Protein AF-A0A7C7K1P7-F1 (afdb_monomer_lite)

Foldseek 3Di:
DKDWDWDDPDQFKIKIKIKDWFQKDKAFDDDDDDDDFDPCLQVVLVVVVVVLVVLVVVCVVPNDPVSVLVSCLAPNLPHVNDPVCSNQGDCQARFDFDCQADQAANDRPDGDHPVNLCCLQPPRMAMDTGIAFMKIKMKGWDDFHDPPPPDTFKTKIKMKMKGALPWAAQDFDDDDRGDDSPDSNRRDDTRGHRWMKIKIKMKMKGWDQDPLKIKMKIKMKMKIFTDKDKDADRFHCPPHPGSHRNVSCVQFPRIKIKGWFIKIKIKMKIKIAPDRQFKIKMKIKMKIWGDFMAIGGSHVVVRDVVADDPPPAHSTWIWMKIKMKMKTWQAPPVPHDDDWTKMKMWMWMFTPDIDRDDRDTDIDIDIGTDDDDD

Secondary structure (DSSP, 8-state):
-EEEEEEEEETTEEEEEEEEEEEEEEEE------PPP-TTHHHHHHHHHHHHHHHHHHHHHS--HHHHHHHHHHHSTT-TT--HHHHTS-HHHH-B-STTT-SS-S-TT--B-HHHHHHHHS-SEEEEEEE---EEEEEEEEEE--TTSSS-SEEEEEEEEEE---S--PPPP---SS--TT-HHHH---S--S--EEEEEEEEEEEEEETTEEEEEEEEEEEEEE--EEEEPPP-STTSS---HHHHHHHH-SEEEEEPPPEEEEEEEEEEEEETTTEEEEEEEEEEEEPPPEEESS-HHHHHHHHEETTTEES-EEEEEEEEEEEEEE--TTT-SSSS-EEEEEEEEEEEEEESS----EEEEEEEE-----

Sequence (374 aa):
MDFKIEYGLSNRLTFEMNIPYFSYVSQNRVSTWTSIEIEGLDAFGEYHQGVMAAMDSALANNYDINLQLIRNRFYDWGGSNSLRWAMGGDPFVNGIYGTEFNPFTNNDTSAVTMNDLLNYYYPSNLQTSGLGDVELGLKFLLLGNPAWSESGNYSLYTGLSVLLGSADRLHTYSYSNGIPVAQSHFTTLPLGNGVSRYNISLFGELYKTILHRYVNINWLIRSGFYNQTRVNSPISFVNFNTFNPDSIAASIGLKHTIKKGNELFAMAKGKLELIPDWVSVSGGASIYLKGRDTFYSNDPIWDKWMSYRKDNYDTRIRSIKQFAEITFHNVNPLKRIGPIPFEIRGGYSVPLLSRNTFSEFSAWFQLVVYAQEW

Radius of gyration: 30.67 Å; chains: 1; bounding box: 70×38×100 Å

pLDDT: mean 89.87, std 9.23, range [42.19, 98.56]

Structure (mmCIF, N/CA/C/O backbone):
data_AF-A0A7C7K1P7-F1
#
_entry.id   AF-A0A7C7K1P7-F1
#
loop_
_atom_site.group_PDB
_atom_site.id
_atom_site.type_symbol
_atom_site.label_atom_id
_atom_site.label_alt_id
_atom_site.label_comp_id
_atom_site.label_asym_id
_atom_site.label_entity_id
_atom_site.label_seq_id
_atom_site.pdbx_PDB_ins_code
_atom_site.Cartn_x
_atom_site.Cartn_y
_atom_site.Cartn_z
_atom_site.occupancy
_atom_site.B_iso_or_equiv
_atom_site.auth_seq_id
_atom_site.auth_comp_id
_atom_site.auth_asym_id
_atom_site.auth_atom_id
_atom_site.pdbx_PDB_model_num
ATOM 1 N N . MET A 1 1 ? -7.353 12.215 7.432 1.00 74.06 1 MET A N 1
ATOM 2 C CA . MET A 1 1 ? -8.504 12.335 8.349 1.00 74.06 1 MET A CA 1
ATOM 3 C C . MET A 1 1 ? -9.329 11.088 8.142 1.00 74.06 1 MET A C 1
ATOM 5 O O . MET A 1 1 ? -9.665 10.812 7.005 1.00 74.06 1 MET A O 1
ATOM 9 N N . ASP A 1 2 ? -9.618 10.333 9.194 1.00 78.25 2 ASP A N 1
ATOM 10 C CA . ASP A 1 2 ? -10.399 9.100 9.067 1.00 78.25 2 ASP A CA 1
ATOM 11 C C . ASP A 1 2 ? -11.761 9.317 9.715 1.00 78.25 2 ASP A C 1
ATOM 13 O O . ASP A 1 2 ? -11.834 9.630 10.905 1.00 78.25 2 ASP A O 1
ATOM 17 N N . PHE A 1 3 ? -12.831 9.163 8.939 1.00 85.50 3 PHE A N 1
ATOM 18 C CA . PHE A 1 3 ? -14.189 9.200 9.465 1.00 85.50 3 PHE A CA 1
ATOM 19 C C . PHE A 1 3 ? -14.582 7.792 9.896 1.00 85.50 3 PHE A C 1
ATOM 21 O O . PHE A 1 3 ? -14.617 6.873 9.079 1.00 85.50 3 PHE A O 1
ATOM 28 N N . LYS A 1 4 ? -14.879 7.622 11.184 1.00 88.69 4 LYS A N 1
ATOM 29 C CA . LYS A 1 4 ? -15.343 6.354 11.750 1.00 88.69 4 LYS A CA 1
ATOM 30 C C . LYS A 1 4 ? -16.731 6.546 12.327 1.00 88.69 4 LYS A C 1
ATOM 32 O O . LYS A 1 4 ? -16.927 7.408 13.177 1.00 88.69 4 LYS A O 1
ATOM 37 N N . ILE A 1 5 ? -17.667 5.738 11.853 1.00 87.25 5 ILE A N 1
ATOM 38 C CA . ILE A 1 5 ? -19.043 5.697 12.330 1.00 87.25 5 ILE A CA 1
ATOM 39 C C . ILE A 1 5 ? -19.240 4.335 12.980 1.00 87.25 5 ILE A C 1
ATOM 41 O O . ILE A 1 5 ? -19.031 3.307 12.340 1.00 87.25 5 ILE A O 1
ATOM 45 N N . GLU A 1 6 ? -19.651 4.330 14.241 1.00 88.62 6 GLU A N 1
ATOM 46 C CA . GLU A 1 6 ? -20.116 3.132 14.932 1.00 88.62 6 GLU A CA 1
ATOM 47 C C . GLU A 1 6 ? -21.559 3.372 15.376 1.00 88.62 6 GLU A C 1
ATOM 49 O O . GLU A 1 6 ? -21.870 4.410 15.958 1.00 88.62 6 GLU A O 1
ATOM 54 N N . TYR A 1 7 ? -22.451 2.429 15.078 1.00 86.50 7 TYR A N 1
ATOM 55 C CA . TYR A 1 7 ? -23.867 2.531 15.421 1.00 86.50 7 TYR A CA 1
ATOM 56 C C . TYR A 1 7 ? -24.360 1.230 16.050 1.00 86.50 7 TYR A C 1
ATOM 58 O O . TYR A 1 7 ? -24.302 0.162 15.435 1.00 86.50 7 TYR A O 1
ATOM 66 N N . GLY A 1 8 ? -24.838 1.310 17.291 1.00 88.06 8 GLY A N 1
ATOM 67 C CA . GLY A 1 8 ? -25.426 0.175 17.996 1.00 88.06 8 GLY A CA 1
ATOM 68 C C . GLY A 1 8 ? -26.804 -0.158 17.428 1.00 88.06 8 GLY A C 1
ATOM 69 O O . GLY A 1 8 ? -27.767 0.551 17.693 1.00 88.06 8 GLY A O 1
ATOM 70 N N . LEU A 1 9 ? -26.908 -1.253 16.676 1.00 88.31 9 LEU A N 1
ATOM 71 C CA . LEU A 1 9 ? -28.185 -1.772 16.170 1.00 88.31 9 LEU A CA 1
ATOM 72 C C . LEU A 1 9 ? -28.970 -2.508 17.269 1.00 88.31 9 LEU A C 1
ATOM 74 O O . LEU A 1 9 ? -30.194 -2.585 17.227 1.00 88.31 9 LEU A O 1
ATOM 78 N N . SER A 1 10 ? -28.264 -3.081 18.246 1.00 86.69 10 SER A N 1
ATOM 79 C CA . SER A 1 10 ? -28.827 -3.639 19.480 1.00 86.69 10 SER A CA 1
ATOM 80 C C . SER A 1 10 ? -27.750 -3.706 20.565 1.00 86.69 10 SER A C 1
ATOM 82 O O . SER A 1 10 ? -26.573 -3.478 20.291 1.00 86.69 10 SER A O 1
ATOM 84 N N . ASN A 1 11 ? -28.112 -4.158 21.768 1.00 81.94 11 ASN A N 1
ATOM 85 C CA . ASN A 1 11 ? -27.155 -4.409 22.857 1.00 81.94 11 ASN A CA 1
ATOM 86 C C . ASN A 1 11 ? -26.052 -5.429 22.507 1.00 81.94 11 ASN A C 1
ATOM 88 O O . ASN A 1 11 ? -25.090 -5.571 23.257 1.00 81.94 11 ASN A O 1
ATOM 92 N N . ARG A 1 12 ? -26.202 -6.182 21.408 1.00 89.00 12 ARG A N 1
ATOM 93 C CA . ARG A 1 12 ? -25.249 -7.214 20.975 1.00 89.00 12 ARG A CA 1
ATOM 94 C C . ARG A 1 12 ? -24.711 -7.017 19.566 1.00 89.00 12 ARG A C 1
ATOM 96 O O . ARG A 1 12 ? -23.889 -7.822 19.143 1.00 89.00 12 ARG A O 1
ATOM 103 N N . LEU A 1 13 ? -25.179 -6.012 18.832 1.00 92.44 13 LEU A N 1
ATOM 104 C CA . LEU A 1 13 ? -24.829 -5.819 17.430 1.00 92.44 13 LEU A CA 1
ATOM 105 C C . LEU A 1 13 ? -24.477 -4.362 17.175 1.00 92.44 13 LEU A C 1
ATOM 107 O O . LEU A 1 13 ? -25.314 -3.484 17.372 1.00 92.44 13 LEU A O 1
ATOM 111 N N . THR A 1 14 ? -23.276 -4.141 16.659 1.00 93.31 14 THR A N 1
ATOM 112 C CA . THR A 1 14 ? -22.784 -2.820 16.272 1.00 93.31 14 THR A CA 1
ATOM 113 C C . THR A 1 14 ? -22.406 -2.838 14.802 1.00 93.31 14 THR A C 1
ATOM 115 O O . THR A 1 14 ? -21.656 -3.706 14.359 1.00 93.31 14 THR A O 1
ATOM 118 N N . PHE A 1 15 ? -22.921 -1.874 14.052 1.00 95.38 15 PHE A N 1
ATOM 119 C CA . PHE A 1 15 ? -22.452 -1.555 12.714 1.00 95.38 15 PHE A CA 1
ATOM 120 C C . PHE A 1 15 ? -21.231 -0.641 12.793 1.00 95.38 15 PHE A C 1
ATOM 122 O O . PHE A 1 15 ? -21.206 0.278 13.610 1.00 95.38 15 PHE A O 1
ATOM 129 N N . GLU A 1 16 ? -20.239 -0.876 11.938 1.00 94.69 16 GLU A N 1
ATOM 130 C CA . GLU A 1 16 ? -19.076 -0.006 11.780 1.00 94.69 16 GLU A CA 1
ATOM 131 C C . GLU A 1 16 ? -18.868 0.387 10.315 1.00 94.69 16 GLU A C 1
ATOM 133 O O . GLU A 1 16 ? -19.013 -0.425 9.400 1.00 94.69 16 GLU A O 1
ATOM 138 N N . MET A 1 17 ? -18.494 1.643 10.096 1.00 95.69 17 MET A N 1
ATOM 139 C CA . MET A 1 17 ? -18.067 2.166 8.805 1.00 95.69 17 MET A CA 1
ATOM 140 C C . MET A 1 17 ? -16.814 3.013 9.003 1.00 95.69 17 MET A C 1
ATOM 142 O O . MET A 1 17 ? -16.778 3.891 9.865 1.00 95.69 17 MET A O 1
ATOM 146 N N . ASN A 1 18 ? -15.790 2.762 8.193 1.00 95.50 18 ASN A N 1
ATOM 147 C CA . ASN A 1 18 ? -14.553 3.533 8.182 1.00 95.50 18 ASN A CA 1
ATOM 148 C C . ASN A 1 18 ? -14.314 4.098 6.780 1.00 95.50 18 ASN A C 1
ATOM 150 O O . ASN A 1 18 ? -14.227 3.344 5.811 1.00 95.50 18 ASN A O 1
ATOM 154 N N . ILE A 1 19 ? -14.198 5.420 6.688 1.00 94.69 19 ILE A N 1
ATOM 155 C CA . ILE A 1 19 ? -13.958 6.162 5.452 1.00 94.69 19 ILE A CA 1
ATOM 156 C C . ILE A 1 19 ? -12.662 6.961 5.631 1.00 94.69 19 ILE A C 1
ATOM 158 O O . ILE A 1 19 ? -12.675 8.042 6.232 1.00 94.69 19 ILE A O 1
ATOM 162 N N . PRO A 1 20 ? -11.529 6.451 5.124 1.00 94.19 20 PRO A N 1
ATOM 163 C CA . PRO A 1 20 ? -10.291 7.212 5.103 1.00 94.19 20 PRO A CA 1
ATOM 164 C C . PRO A 1 20 ? -10.415 8.378 4.119 1.00 94.19 20 PRO A C 1
ATOM 166 O O . PRO A 1 20 ? -10.859 8.199 2.986 1.00 94.19 20 PRO A O 1
ATOM 169 N N . TYR A 1 21 ? -9.991 9.569 4.527 1.00 94.00 21 TYR A N 1
ATOM 170 C CA . TYR A 1 21 ? -9.868 10.735 3.658 1.00 94.00 21 TYR A CA 1
ATOM 171 C C . TYR A 1 21 ? -8.449 11.293 3.725 1.00 94.00 21 TYR A C 1
ATOM 173 O O . TYR A 1 21 ? -7.974 11.778 4.762 1.00 94.00 21 TYR A O 1
ATOM 181 N N . PHE A 1 22 ? -7.769 11.254 2.588 1.00 93.19 22 PHE A N 1
ATOM 182 C CA . PHE A 1 22 ? -6.442 11.811 2.427 1.00 93.19 22 PHE A CA 1
ATOM 183 C C . PHE A 1 22 ? -6.567 13.229 1.879 1.00 93.19 22 PHE A C 1
ATOM 185 O O . PHE A 1 22 ? -6.846 13.429 0.699 1.00 93.19 22 PHE A O 1
ATOM 192 N N . SER A 1 23 ? -6.345 14.226 2.737 1.00 92.88 23 SER A N 1
ATOM 193 C CA . SER A 1 23 ? -6.322 15.632 2.314 1.00 92.88 23 SER A CA 1
ATOM 194 C C . SER A 1 23 ? -5.169 15.921 1.354 1.00 92.88 23 SER A C 1
ATOM 196 O O . SER A 1 23 ? -5.283 16.803 0.511 1.00 92.88 23 SER A O 1
ATOM 198 N N . TYR A 1 24 ? -4.065 15.185 1.500 1.00 93.00 24 TYR A N 1
ATOM 199 C CA . TYR A 1 24 ? -2.884 15.278 0.656 1.00 93.00 24 TYR A CA 1
ATOM 200 C C . TYR A 1 24 ? -2.020 14.023 0.823 1.00 93.00 24 TYR A C 1
ATOM 202 O O . TYR A 1 24 ? -1.735 13.611 1.950 1.00 93.00 24 TYR A O 1
ATOM 210 N N . VAL A 1 25 ? -1.586 13.437 -0.290 1.00 93.69 25 VAL A N 1
ATOM 211 C CA . VAL A 1 25 ? -0.558 12.392 -0.348 1.00 93.69 25 VAL A CA 1
ATOM 212 C C . VAL A 1 25 ? 0.454 12.805 -1.401 1.00 93.69 25 VAL A C 1
ATOM 214 O O . VAL A 1 25 ? 0.061 13.172 -2.506 1.00 93.69 25 VAL A O 1
ATOM 217 N N . SER A 1 26 ? 1.746 12.709 -1.086 1.00 94.69 26 SER A N 1
ATOM 218 C CA . SER A 1 26 ? 2.805 12.895 -2.073 1.00 94.69 26 SER A CA 1
ATOM 219 C C . SER A 1 26 ? 3.824 11.772 -2.037 1.00 94.69 26 SER A C 1
ATOM 221 O O . SER A 1 26 ? 4.183 11.267 -0.973 1.00 94.69 26 SER A O 1
ATOM 223 N N . GLN A 1 27 ? 4.327 11.416 -3.211 1.00 93.00 27 GLN A N 1
ATOM 224 C CA . GLN A 1 27 ? 5.432 10.489 -3.377 1.00 93.00 27 GLN A CA 1
ATOM 225 C C . GLN A 1 27 ? 6.587 11.225 -4.045 1.00 93.00 27 GLN A C 1
ATOM 227 O O . GLN A 1 27 ? 6.455 11.672 -5.179 1.00 93.00 27 GLN A O 1
ATOM 232 N N . ASN A 1 28 ? 7.724 11.282 -3.349 1.00 92.94 28 ASN A N 1
ATOM 233 C CA . ASN A 1 28 ? 8.992 11.694 -3.936 1.00 92.94 28 ASN A CA 1
ATOM 234 C C . ASN A 1 28 ? 9.814 10.445 -4.252 1.00 92.94 28 ASN A C 1
ATOM 236 O O . ASN A 1 28 ? 10.087 9.636 -3.361 1.00 92.94 28 ASN A O 1
ATOM 240 N N . ARG A 1 29 ? 10.190 10.273 -5.517 1.00 89.56 29 ARG A N 1
ATOM 241 C CA . ARG A 1 29 ? 10.964 9.133 -6.005 1.00 89.56 29 ARG A CA 1
ATOM 242 C C . ARG A 1 29 ? 12.318 9.602 -6.511 1.00 89.56 29 ARG A C 1
ATOM 244 O O . ARG A 1 29 ? 12.402 10.524 -7.316 1.00 89.56 29 ARG A O 1
ATOM 251 N N . VAL A 1 30 ? 13.360 8.914 -6.061 1.00 88.75 30 VAL A N 1
ATOM 252 C CA . VAL A 1 30 ? 14.705 9.012 -6.627 1.00 88.75 30 VAL A CA 1
ATOM 253 C C . VAL A 1 30 ? 14.988 7.688 -7.316 1.00 88.75 30 VAL A C 1
ATOM 255 O O . VAL A 1 30 ? 14.963 6.639 -6.673 1.00 88.75 30 VAL A O 1
ATOM 258 N N . SER A 1 31 ? 15.208 7.747 -8.624 1.00 87.69 31 SER A N 1
ATOM 259 C CA . SER A 1 31 ? 15.547 6.588 -9.443 1.00 87.69 31 SER A CA 1
ATOM 260 C C . SER A 1 31 ? 17.015 6.690 -9.833 1.00 87.69 31 SER A C 1
ATOM 262 O O . SER A 1 31 ? 17.454 7.732 -10.313 1.00 87.69 31 SER A O 1
ATOM 264 N N . THR A 1 32 ? 17.769 5.618 -9.626 1.00 87.19 32 THR A N 1
ATOM 265 C CA . THR A 1 32 ? 19.159 5.500 -10.072 1.00 87.19 32 THR A CA 1
ATOM 266 C C . THR A 1 32 ? 19.295 4.281 -10.967 1.00 87.19 32 THR A C 1
ATOM 268 O O . THR A 1 32 ? 18.508 3.335 -10.879 1.00 87.19 32 THR A O 1
ATOM 271 N N . TRP A 1 33 ? 20.289 4.309 -11.845 1.00 86.38 33 TRP A N 1
ATOM 272 C CA . TRP A 1 33 ? 20.615 3.197 -12.721 1.00 86.38 33 TRP A CA 1
ATOM 273 C C . TRP A 1 33 ? 22.129 3.034 -12.795 1.00 86.38 33 TRP A C 1
ATOM 275 O O . TRP A 1 33 ? 22.885 3.969 -12.534 1.00 86.38 33 TRP A O 1
ATOM 285 N N . THR A 1 34 ? 22.552 1.822 -13.125 1.00 83.00 34 THR A N 1
ATOM 286 C CA . THR A 1 34 ? 23.950 1.458 -13.345 1.00 83.00 34 THR A CA 1
ATOM 287 C C . THR A 1 34 ? 24.007 0.565 -14.574 1.00 83.00 34 THR A C 1
ATOM 289 O O . THR A 1 34 ? 23.209 -0.372 -14.664 1.00 83.00 34 THR A O 1
ATOM 292 N N . SER A 1 35 ? 24.931 0.824 -15.493 1.00 79.19 35 SER A N 1
ATOM 293 C CA . SER A 1 35 ? 25.296 -0.116 -16.553 1.00 79.19 35 SER A CA 1
ATOM 294 C C . SER A 1 35 ? 26.586 -0.848 -16.183 1.00 79.19 35 SER A C 1
ATOM 296 O O . SER A 1 35 ? 27.364 -0.398 -15.341 1.00 79.19 35 SER A O 1
ATOM 298 N N . ILE A 1 36 ? 26.775 -2.018 -16.788 1.00 76.31 36 ILE A N 1
ATOM 299 C CA . ILE A 1 36 ? 28.085 -2.661 -16.875 1.00 76.31 36 ILE A CA 1
ATOM 300 C C . ILE A 1 36 ? 28.594 -2.326 -18.271 1.00 76.31 36 ILE A C 1
ATOM 302 O O . ILE A 1 36 ? 27.846 -2.499 -19.236 1.00 76.31 36 ILE A O 1
ATOM 306 N N . GLU A 1 37 ? 29.828 -1.837 -18.369 1.00 74.06 37 GLU A N 1
ATOM 307 C CA . GLU A 1 37 ? 30.458 -1.564 -19.660 1.00 74.06 37 GLU A CA 1
ATOM 308 C C . GLU A 1 37 ? 30.417 -2.808 -20.554 1.00 74.06 37 GLU A C 1
ATOM 310 O O . GLU A 1 37 ? 30.630 -3.939 -20.106 1.00 74.06 37 GLU A O 1
ATOM 315 N N . ILE A 1 38 ? 30.137 -2.592 -21.837 1.00 81.75 38 ILE A N 1
ATOM 316 C CA . ILE A 1 38 ? 30.221 -3.652 -22.834 1.00 81.75 38 ILE A CA 1
ATOM 317 C C . ILE A 1 38 ? 31.701 -3.817 -23.177 1.00 81.75 38 ILE A C 1
ATOM 319 O O . ILE A 1 38 ? 32.302 -2.948 -23.809 1.00 81.75 38 ILE A O 1
ATOM 323 N N . GLU A 1 39 ? 32.289 -4.932 -22.747 1.00 86.06 39 GLU A N 1
ATOM 324 C CA . GLU A 1 39 ? 33.704 -5.227 -22.976 1.00 86.06 39 GLU A CA 1
ATOM 325 C C . GLU A 1 39 ? 34.063 -5.103 -24.468 1.00 86.06 39 GLU A C 1
ATOM 327 O O . GLU A 1 39 ? 33.443 -5.726 -25.332 1.00 86.06 39 GLU A O 1
ATOM 332 N N . GLY A 1 40 ? 35.063 -4.269 -24.772 1.00 86.75 40 GLY A N 1
ATOM 333 C CA . GLY A 1 40 ? 35.552 -4.035 -26.134 1.00 86.75 40 GLY A CA 1
ATOM 334 C C . GLY A 1 40 ? 34.737 -3.047 -26.979 1.00 86.75 40 GLY A C 1
ATOM 335 O O . GLY A 1 40 ? 35.123 -2.803 -28.123 1.00 86.75 40 GLY A O 1
ATOM 336 N N . LEU A 1 41 ? 33.658 -2.452 -26.449 1.00 87.31 41 LEU A N 1
ATOM 337 C CA . LEU A 1 41 ? 32.836 -1.484 -27.188 1.00 87.31 41 LEU A CA 1
ATOM 338 C C . LEU A 1 41 ? 33.629 -0.242 -27.608 1.00 87.31 41 LEU A C 1
ATOM 340 O O . LEU A 1 41 ? 33.495 0.196 -28.748 1.00 87.31 41 LEU A O 1
ATOM 344 N N . ASP A 1 42 ? 34.491 0.277 -26.735 1.00 85.38 42 ASP A N 1
ATOM 345 C CA . ASP A 1 42 ? 35.309 1.453 -27.048 1.00 85.38 42 ASP A CA 1
ATOM 346 C C . ASP A 1 42 ? 36.281 1.166 -28.197 1.00 85.38 42 ASP A C 1
ATOM 348 O O . ASP A 1 42 ? 36.302 1.890 -29.190 1.00 85.38 42 ASP A O 1
ATOM 352 N N . ALA A 1 43 ? 37.005 0.043 -28.131 1.00 89.88 43 ALA A N 1
ATOM 353 C CA . ALA A 1 43 ? 37.915 -0.381 -29.196 1.00 89.88 43 ALA A CA 1
ATOM 354 C C . ALA A 1 43 ? 37.177 -0.631 -30.525 1.00 89.88 43 ALA A C 1
ATOM 356 O O . ALA A 1 43 ? 37.676 -0.289 -31.600 1.00 89.88 43 ALA A O 1
ATOM 357 N N . PHE A 1 44 ? 35.969 -1.202 -30.464 1.00 90.88 44 PHE A N 1
ATOM 358 C CA . PHE A 1 44 ? 35.097 -1.368 -31.627 1.00 90.88 44 PHE A CA 1
ATOM 359 C C . PHE A 1 44 ? 34.675 -0.012 -32.215 1.00 90.88 44 PHE A C 1
ATOM 361 O O . PHE A 1 44 ? 34.742 0.188 -33.432 1.00 90.88 44 PHE A O 1
ATOM 368 N N . GLY A 1 45 ? 34.273 0.927 -31.356 1.00 89.56 45 GLY A N 1
ATOM 369 C CA . GLY A 1 45 ? 33.897 2.285 -31.730 1.00 89.56 45 GLY A CA 1
ATOM 370 C C . GLY A 1 45 ? 35.044 3.030 -32.408 1.00 89.56 45 GLY A C 1
ATOM 371 O O . GLY A 1 45 ? 34.862 3.536 -33.516 1.00 89.56 45 GLY A O 1
ATOM 372 N N . GLU A 1 46 ? 36.232 3.031 -31.802 1.00 90.81 46 GLU A N 1
ATOM 373 C CA . GLU A 1 46 ? 37.448 3.652 -32.346 1.00 90.81 46 GLU A CA 1
ATOM 374 C C . GLU A 1 46 ? 37.821 3.085 -33.720 1.00 90.81 46 GLU A C 1
ATOM 376 O O . GLU A 1 46 ? 38.060 3.840 -34.669 1.00 90.81 46 GLU A O 1
ATOM 381 N N . TYR A 1 47 ? 37.805 1.755 -33.864 1.00 94.38 47 TYR A N 1
ATOM 382 C CA . TYR A 1 47 ? 38.069 1.098 -35.143 1.00 94.38 47 TYR A CA 1
ATOM 383 C C . TYR A 1 47 ? 37.104 1.585 -36.231 1.00 94.38 47 TYR A C 1
ATOM 385 O O . TYR A 1 47 ? 37.524 2.015 -37.310 1.00 94.38 47 TYR A O 1
ATOM 393 N N . HIS A 1 48 ? 35.801 1.567 -35.945 1.00 94.38 48 HIS A N 1
ATOM 394 C CA . HIS A 1 48 ? 34.790 1.951 -36.923 1.00 94.38 48 HIS A CA 1
ATOM 395 C C . HIS A 1 48 ? 34.766 3.456 -37.214 1.00 94.38 48 HIS A C 1
ATOM 397 O O . HIS A 1 48 ? 34.444 3.829 -38.344 1.00 94.38 48 HIS A O 1
ATOM 403 N N . GLN A 1 49 ? 35.155 4.310 -36.261 1.00 92.56 49 GLN A N 1
ATOM 404 C CA . GLN A 1 49 ? 35.370 5.742 -36.497 1.00 92.56 49 GLN A CA 1
ATOM 405 C C . GLN A 1 49 ? 36.531 5.970 -37.474 1.00 92.56 49 GLN A C 1
ATOM 407 O O . GLN A 1 49 ? 36.389 6.748 -38.420 1.00 92.56 49 GLN A O 1
ATOM 412 N N . GLY A 1 50 ? 37.639 5.240 -37.311 1.00 94.94 50 GLY A N 1
ATOM 413 C CA . GLY A 1 50 ? 38.775 5.290 -38.233 1.00 94.94 50 GLY A CA 1
ATOM 414 C C . GLY A 1 50 ? 38.414 4.835 -39.650 1.00 94.94 50 GLY A C 1
ATOM 415 O O . GLY A 1 50 ? 38.752 5.509 -40.625 1.00 94.94 50 GLY A O 1
ATOM 416 N N . VAL A 1 51 ? 37.667 3.732 -39.777 1.00 95.38 51 VAL A N 1
ATOM 417 C CA . VAL A 1 51 ? 37.181 3.239 -41.080 1.00 95.38 51 VAL A CA 1
ATOM 418 C C . VAL A 1 51 ? 36.260 4.262 -41.748 1.00 95.38 51 VAL A C 1
ATOM 420 O O . VAL A 1 51 ? 36.427 4.545 -42.934 1.00 95.38 51 VAL A O 1
ATOM 423 N N . MET A 1 52 ? 35.326 4.857 -41.000 1.00 95.44 52 MET A N 1
ATOM 424 C CA . MET A 1 52 ? 34.422 5.880 -41.530 1.00 95.44 52 MET A CA 1
ATOM 425 C C . MET A 1 52 ? 35.197 7.098 -42.052 1.00 95.44 52 MET A C 1
ATOM 427 O O . MET A 1 52 ? 34.959 7.533 -43.177 1.00 95.44 52 MET A O 1
ATOM 431 N N . ALA A 1 53 ? 36.170 7.600 -41.284 1.00 95.38 53 ALA A N 1
ATOM 432 C CA . ALA A 1 53 ? 37.004 8.732 -41.687 1.00 95.38 53 ALA A CA 1
ATOM 433 C C . ALA A 1 53 ? 37.844 8.430 -42.943 1.00 95.38 53 ALA A C 1
ATOM 435 O O . ALA A 1 53 ? 38.004 9.290 -43.813 1.00 95.38 53 ALA A O 1
ATOM 436 N N . ALA A 1 54 ? 38.352 7.200 -43.077 1.00 96.12 54 ALA A N 1
ATOM 437 C CA . ALA A 1 54 ? 39.066 6.766 -44.276 1.00 96.12 54 ALA A CA 1
ATOM 438 C C . ALA A 1 54 ? 38.146 6.725 -45.511 1.00 96.12 54 ALA A C 1
ATOM 440 O O . ALA A 1 54 ? 38.549 7.174 -46.585 1.00 96.12 54 ALA A O 1
ATOM 441 N N . MET A 1 55 ? 36.906 6.243 -45.357 1.00 96.19 55 MET A N 1
ATOM 442 C CA . MET A 1 55 ? 35.899 6.270 -46.426 1.00 96.19 55 MET A CA 1
ATOM 443 C C . MET A 1 55 ? 35.528 7.703 -46.824 1.00 96.19 55 MET A C 1
ATOM 445 O O . MET A 1 55 ? 35.483 8.002 -48.015 1.00 96.19 55 MET A O 1
ATOM 449 N N . ASP A 1 56 ? 35.311 8.591 -45.847 1.00 96.00 56 ASP A N 1
ATOM 450 C CA . ASP A 1 56 ? 35.017 10.014 -46.074 1.00 96.00 56 ASP A CA 1
ATOM 451 C C . ASP A 1 56 ? 36.131 10.696 -46.880 1.00 96.00 56 ASP A C 1
ATOM 453 O O . ASP A 1 56 ? 35.867 11.375 -47.873 1.00 96.00 56 ASP A O 1
ATOM 457 N N . SER A 1 57 ? 37.388 10.459 -46.495 1.00 96.88 57 SER A N 1
ATOM 458 C CA . SER A 1 57 ? 38.559 10.981 -47.205 1.00 96.88 57 SER A CA 1
ATOM 459 C C . SER A 1 57 ? 38.663 10.440 -48.636 1.00 96.88 57 SER A C 1
ATOM 461 O O . SER A 1 57 ? 38.925 11.197 -49.572 1.00 96.88 57 SER A O 1
ATOM 463 N N . ALA A 1 58 ? 38.423 9.142 -48.841 1.00 95.62 58 ALA A N 1
ATOM 464 C CA . ALA A 1 58 ? 38.450 8.539 -50.172 1.00 95.62 58 ALA A CA 1
ATOM 465 C C . ALA A 1 58 ? 37.363 9.124 -51.090 1.00 95.62 58 ALA A C 1
ATOM 467 O O . ALA A 1 58 ? 37.673 9.528 -52.210 1.00 95.62 58 ALA A O 1
ATOM 468 N N . LEU A 1 59 ? 36.127 9.245 -50.595 1.00 96.44 59 LEU A N 1
ATOM 469 C CA . LEU A 1 59 ? 34.989 9.802 -51.336 1.00 96.44 59 LEU A CA 1
ATOM 470 C C . LEU A 1 59 ? 35.175 11.282 -51.688 1.00 96.44 59 LEU A C 1
ATOM 472 O O . LEU A 1 59 ? 34.765 11.704 -52.768 1.00 96.44 59 LEU A O 1
ATOM 476 N N . ALA A 1 60 ? 35.804 12.059 -50.801 1.00 95.25 60 ALA A N 1
ATOM 477 C CA . ALA A 1 60 ? 36.116 13.464 -51.054 1.00 95.25 60 ALA A CA 1
ATOM 478 C C . ALA A 1 60 ? 37.179 13.644 -52.153 1.00 95.25 60 ALA A C 1
ATOM 480 O O . ALA A 1 60 ? 37.106 14.597 -52.926 1.00 95.25 60 ALA A O 1
ATOM 481 N N . ASN A 1 61 ? 38.155 12.733 -52.230 1.00 94.06 61 ASN A N 1
ATOM 482 C CA . ASN A 1 61 ? 39.231 12.788 -53.222 1.00 94.06 61 ASN A CA 1
ATOM 483 C C . ASN A 1 61 ? 38.825 12.199 -54.581 1.00 94.06 61 ASN A C 1
ATOM 485 O O . ASN A 1 61 ? 39.259 12.693 -55.620 1.00 94.06 61 ASN A O 1
ATOM 489 N N . ASN A 1 62 ? 38.018 11.137 -54.586 1.00 94.38 62 ASN A N 1
ATOM 490 C CA . ASN A 1 62 ? 37.500 10.511 -55.796 1.00 94.38 62 ASN A CA 1
ATOM 491 C C . ASN A 1 62 ? 36.152 9.842 -55.501 1.00 94.38 62 ASN A C 1
ATOM 493 O O . ASN A 1 62 ? 36.096 8.798 -54.850 1.00 94.38 62 ASN A O 1
ATOM 497 N N . TYR A 1 63 ? 35.066 10.446 -55.981 1.00 94.38 63 TYR A N 1
ATOM 498 C CA . TYR A 1 63 ? 33.725 9.952 -55.698 1.00 94.38 63 TYR A CA 1
ATOM 499 C C . TYR A 1 63 ? 33.490 8.567 -56.319 1.00 94.38 63 TYR A C 1
ATOM 501 O O . TYR A 1 63 ? 33.557 8.399 -57.537 1.00 94.38 63 TYR A O 1
ATOM 509 N N . ASP A 1 64 ? 33.140 7.593 -55.477 1.00 96.81 64 ASP A N 1
ATOM 510 C CA . ASP A 1 64 ? 32.756 6.237 -55.870 1.00 96.81 64 ASP A CA 1
ATOM 511 C C . ASP A 1 64 ? 31.379 5.903 -55.280 1.00 96.81 64 ASP A C 1
ATOM 513 O O . ASP A 1 64 ? 31.174 5.900 -54.063 1.00 96.81 64 ASP A O 1
ATOM 517 N N . ILE A 1 65 ? 30.417 5.612 -56.158 1.00 96.12 65 ILE A N 1
ATOM 518 C CA . ILE A 1 65 ? 29.032 5.340 -55.763 1.00 96.12 65 ILE A CA 1
ATOM 519 C C . ILE A 1 65 ? 28.893 4.068 -54.914 1.00 96.12 65 ILE A C 1
ATOM 521 O O . ILE A 1 65 ? 28.076 4.034 -53.996 1.00 96.12 65 ILE A O 1
ATOM 525 N N . ASN A 1 66 ? 29.694 3.029 -55.165 1.00 97.06 66 ASN A N 1
ATOM 526 C CA . ASN A 1 66 ? 29.636 1.788 -54.393 1.00 97.06 66 ASN A CA 1
ATOM 527 C C . ASN A 1 66 ? 30.189 2.012 -52.984 1.00 97.06 66 ASN A C 1
ATOM 529 O O . ASN A 1 66 ? 29.604 1.535 -52.009 1.00 97.06 66 ASN A O 1
ATOM 533 N N . LEU A 1 67 ? 31.273 2.783 -52.866 1.00 95.44 67 LEU A N 1
ATOM 534 C CA . LEU A 1 67 ? 31.831 3.168 -51.575 1.00 95.44 67 LEU A CA 1
ATOM 535 C C . LEU A 1 67 ? 30.853 4.048 -50.784 1.00 95.44 67 LEU A C 1
ATOM 537 O O . LEU A 1 67 ? 30.670 3.816 -49.591 1.00 95.44 67 LEU A O 1
ATOM 541 N N . GLN A 1 68 ? 30.161 4.987 -51.442 1.00 96.19 68 GLN A N 1
ATOM 542 C CA . GLN A 1 68 ? 29.116 5.796 -50.808 1.00 96.19 68 GLN A CA 1
ATOM 543 C C . GLN A 1 68 ? 27.965 4.920 -50.293 1.00 96.19 68 GLN A C 1
ATOM 545 O O . GLN A 1 68 ? 27.502 5.116 -49.173 1.00 96.19 68 GLN A O 1
ATOM 550 N N . LEU A 1 69 ? 27.515 3.931 -51.073 1.00 95.94 69 LEU A N 1
ATOM 551 C CA . LEU A 1 69 ? 26.450 3.014 -50.655 1.00 95.94 69 LEU A CA 1
ATOM 552 C C . LEU A 1 69 ? 26.860 2.158 -49.449 1.00 95.94 69 LEU A C 1
ATOM 554 O O . LEU A 1 69 ? 26.071 2.002 -48.518 1.00 95.94 69 LEU A O 1
ATOM 558 N N . ILE A 1 70 ? 28.090 1.632 -49.434 1.00 95.38 70 ILE A N 1
ATOM 559 C CA . ILE A 1 70 ? 28.626 0.873 -48.292 1.00 95.38 70 ILE A CA 1
ATOM 560 C C . ILE A 1 70 ? 28.726 1.774 -47.063 1.00 95.38 70 ILE A C 1
ATOM 562 O O . ILE A 1 70 ? 28.268 1.396 -45.984 1.00 95.38 70 ILE A O 1
ATOM 566 N N . ARG A 1 71 ? 29.279 2.978 -47.232 1.00 94.94 71 ARG A N 1
ATOM 567 C CA . ARG A 1 71 ? 29.386 3.958 -46.158 1.00 94.94 71 ARG A CA 1
ATOM 568 C C . ARG A 1 71 ? 28.011 4.269 -45.572 1.00 94.94 71 ARG A C 1
ATOM 570 O O . ARG A 1 71 ? 27.842 4.159 -44.366 1.00 94.94 71 ARG A O 1
ATOM 577 N N . ASN A 1 72 ? 27.022 4.587 -46.403 1.00 94.69 72 ASN A N 1
ATOM 578 C CA . ASN A 1 72 ? 25.674 4.921 -45.939 1.00 94.69 72 ASN A CA 1
ATOM 579 C C . ASN A 1 72 ? 25.006 3.733 -45.236 1.00 94.69 72 ASN A C 1
ATOM 581 O O . ASN A 1 72 ? 24.360 3.893 -44.205 1.00 94.69 72 ASN A O 1
ATOM 585 N N . ARG A 1 73 ? 25.211 2.511 -45.739 1.00 93.44 73 ARG A N 1
ATOM 586 C CA . ARG A 1 73 ? 24.667 1.289 -45.135 1.00 93.44 73 ARG A CA 1
ATOM 587 C C . ARG A 1 73 ? 25.110 1.080 -43.682 1.00 93.44 73 ARG A C 1
ATOM 589 O O . ARG A 1 73 ? 24.293 0.616 -42.886 1.00 93.44 73 ARG A O 1
ATOM 596 N N . PHE A 1 74 ? 26.370 1.383 -43.357 1.00 93.31 74 PHE A N 1
ATOM 597 C CA . PHE A 1 74 ? 26.949 1.156 -42.024 1.00 93.31 74 PHE A CA 1
ATOM 598 C C . PHE A 1 74 ? 27.044 2.414 -41.154 1.00 93.31 74 PHE A C 1
ATOM 600 O O . PHE A 1 74 ? 27.034 2.309 -39.931 1.00 93.31 74 PHE A O 1
ATOM 607 N N . TYR A 1 75 ? 27.141 3.598 -41.753 1.00 92.06 75 TYR A N 1
ATOM 608 C CA . TYR A 1 75 ? 27.492 4.835 -41.051 1.00 92.06 75 TYR A CA 1
ATOM 609 C C . TYR A 1 75 ? 26.479 5.966 -41.227 1.00 92.06 75 TYR A C 1
ATOM 611 O O . TYR A 1 75 ? 26.700 7.051 -40.685 1.00 92.06 75 TYR A O 1
ATOM 619 N N . ASP A 1 76 ? 25.349 5.730 -41.891 1.00 86.94 76 ASP A N 1
ATOM 620 C CA . ASP A 1 76 ? 24.186 6.610 -41.773 1.00 86.94 76 ASP A CA 1
ATOM 621 C C . ASP A 1 76 ? 23.173 6.011 -40.793 1.00 86.94 76 ASP A C 1
ATOM 623 O O . ASP A 1 76 ? 23.063 4.792 -40.653 1.00 86.94 76 ASP A O 1
ATOM 627 N N . TRP A 1 77 ? 22.409 6.865 -40.109 1.00 76.00 77 TRP A N 1
ATOM 628 C CA . TRP A 1 77 ? 21.362 6.424 -39.178 1.00 76.00 77 TRP A CA 1
ATOM 629 C C . TRP A 1 77 ? 20.256 5.612 -39.864 1.00 76.00 77 TRP A C 1
ATOM 631 O O . TRP A 1 77 ? 19.744 4.672 -39.275 1.00 76.00 77 TRP A O 1
ATOM 641 N N . GLY A 1 78 ? 19.933 5.929 -41.122 1.00 75.19 78 GLY A N 1
ATOM 642 C CA . GLY A 1 78 ? 18.972 5.169 -41.933 1.00 75.19 78 GLY A CA 1
ATOM 643 C C . GLY A 1 78 ? 19.567 3.951 -42.652 1.00 75.19 78 GLY A C 1
ATOM 644 O O . GLY A 1 78 ? 18.900 3.354 -43.496 1.00 75.19 78 GLY A O 1
ATOM 645 N N . GLY A 1 79 ? 20.832 3.611 -42.390 1.00 83.31 79 GLY A N 1
ATOM 646 C CA . GLY A 1 79 ? 21.504 2.471 -43.007 1.00 83.31 79 GLY A CA 1
ATOM 647 C C . GLY A 1 79 ? 20.987 1.137 -42.466 1.00 83.31 79 GLY A C 1
ATOM 648 O O . GLY A 1 79 ? 20.837 0.967 -41.259 1.00 83.31 79 GLY A O 1
ATOM 649 N N . SER A 1 80 ? 20.782 0.143 -43.339 1.00 83.25 80 SER A N 1
ATOM 650 C CA . SER A 1 80 ? 20.248 -1.175 -42.943 1.00 83.25 80 SER A CA 1
ATOM 651 C C . SER A 1 80 ? 21.138 -1.952 -41.962 1.00 83.25 80 SER A C 1
ATOM 653 O O . SER A 1 80 ? 20.720 -2.977 -41.432 1.00 83.25 80 SER A O 1
ATOM 655 N N . ASN A 1 81 ? 22.391 -1.527 -41.776 1.00 89.00 81 ASN A N 1
ATOM 656 C CA . ASN A 1 81 ? 23.356 -2.121 -40.856 1.00 89.00 81 ASN A CA 1
ATOM 657 C C . ASN A 1 81 ? 24.092 -1.030 -40.070 1.00 89.00 81 ASN A C 1
ATOM 659 O O . ASN A 1 81 ? 25.294 -1.147 -39.840 1.00 89.00 81 ASN A O 1
ATOM 663 N N . SER A 1 82 ? 23.383 0.043 -39.706 1.00 86.00 82 SER A N 1
ATOM 664 C CA . SER A 1 82 ? 23.982 1.175 -39.008 1.00 86.00 82 SER A CA 1
ATOM 665 C C . SER A 1 82 ? 24.710 0.731 -37.736 1.00 86.00 82 SER A C 1
ATOM 667 O O . SER A 1 82 ? 24.131 0.101 -36.853 1.00 86.00 82 SER A O 1
ATOM 669 N N . LEU A 1 83 ? 25.989 1.085 -37.636 1.00 88.25 83 LEU A N 1
ATOM 670 C CA . LEU A 1 83 ? 26.843 0.872 -36.464 1.00 88.25 83 LEU A CA 1
ATOM 671 C C . LEU A 1 83 ? 26.896 2.114 -35.573 1.00 88.25 83 LEU A C 1
ATOM 673 O O . LEU A 1 83 ? 27.593 2.133 -34.559 1.00 88.25 83 LEU A O 1
ATOM 677 N N . ARG A 1 84 ? 26.148 3.162 -35.936 1.00 81.38 84 ARG A N 1
ATOM 678 C CA . ARG A 1 84 ? 26.145 4.445 -35.234 1.00 81.38 84 ARG A CA 1
ATOM 679 C C . ARG A 1 84 ? 25.775 4.329 -33.757 1.00 81.38 84 ARG A C 1
ATOM 681 O O . ARG A 1 84 ? 26.312 5.093 -32.964 1.00 81.38 84 ARG A O 1
ATOM 688 N N . TRP A 1 85 ? 24.941 3.356 -33.390 1.00 77.06 85 TRP A N 1
ATOM 689 C CA . TRP A 1 85 ? 24.576 3.089 -31.995 1.00 77.06 85 TRP A CA 1
ATOM 690 C C . TRP A 1 85 ? 25.778 2.680 -31.125 1.00 77.06 85 TRP A C 1
ATOM 692 O O . TRP A 1 85 ? 25.818 3.032 -29.954 1.00 77.06 85 TRP A O 1
ATOM 702 N N . ALA A 1 86 ? 26.761 1.966 -31.688 1.00 80.81 86 ALA A N 1
ATOM 703 C CA . ALA A 1 86 ? 27.930 1.458 -30.964 1.00 80.81 86 ALA A CA 1
ATOM 704 C C . ALA A 1 86 ? 29.113 2.438 -30.993 1.00 80.81 86 ALA A C 1
ATOM 706 O O . ALA A 1 86 ? 29.938 2.467 -30.087 1.00 80.81 86 ALA A O 1
ATOM 707 N N . MET A 1 87 ? 29.200 3.264 -32.039 1.00 82.56 87 MET A N 1
ATOM 708 C CA . MET A 1 87 ? 30.304 4.213 -32.232 1.00 82.56 87 MET A CA 1
ATOM 709 C C . MET A 1 87 ? 30.269 5.415 -31.279 1.00 82.56 87 MET A C 1
ATOM 711 O O . MET A 1 87 ? 31.233 6.179 -31.246 1.00 82.56 87 MET A O 1
ATOM 715 N N . GLY A 1 88 ? 29.158 5.613 -30.563 1.00 71.19 88 GLY A N 1
ATOM 716 C CA . GLY A 1 88 ? 28.972 6.688 -29.590 1.00 71.19 88 GLY A CA 1
ATOM 717 C C . GLY A 1 88 ? 29.388 6.334 -28.160 1.00 71.19 88 GLY A C 1
ATOM 718 O O . GLY A 1 88 ? 29.242 7.189 -27.297 1.00 71.19 88 GLY A O 1
ATOM 719 N N . GLY A 1 89 ? 29.882 5.118 -27.898 1.00 75.31 89 GLY A N 1
ATOM 720 C CA . GLY A 1 89 ? 30.156 4.603 -26.548 1.00 75.31 89 GLY A CA 1
ATOM 721 C C . GLY A 1 89 ? 28.946 3.885 -25.939 1.00 75.31 89 GLY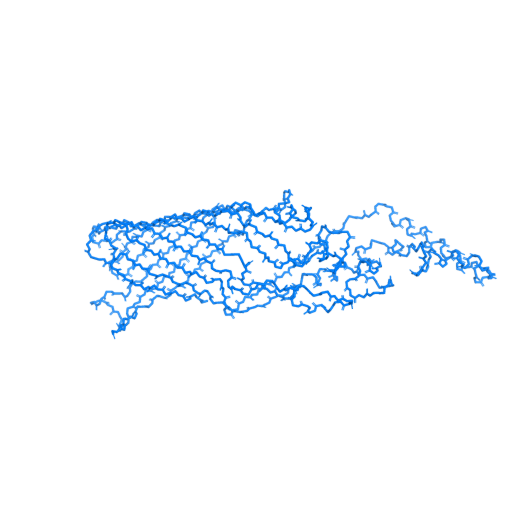 A C 1
ATOM 722 O O . GLY A 1 89 ? 28.045 3.477 -26.670 1.00 75.31 89 GLY A O 1
ATOM 723 N N . ASP A 1 90 ? 28.908 3.734 -24.608 1.00 75.38 90 ASP A N 1
ATOM 724 C CA . ASP A 1 90 ? 27.826 3.013 -23.910 1.00 75.38 90 ASP A CA 1
ATOM 725 C C . ASP A 1 90 ? 26.437 3.581 -24.289 1.00 75.38 90 ASP A C 1
ATOM 727 O O . ASP A 1 90 ? 26.146 4.746 -23.983 1.00 75.38 90 ASP A O 1
ATOM 731 N N . PRO A 1 91 ? 25.554 2.784 -24.925 1.00 74.75 91 PRO A N 1
ATOM 732 C CA . PRO A 1 91 ? 24.246 3.251 -25.376 1.00 74.75 91 PRO A CA 1
ATOM 733 C C . PRO A 1 91 ? 23.310 3.630 -24.218 1.00 74.75 91 PRO A C 1
ATOM 735 O O . PRO A 1 91 ? 22.395 4.429 -24.408 1.00 74.75 91 PRO A O 1
ATOM 738 N N . PHE A 1 92 ? 23.530 3.134 -22.996 1.00 74.38 92 PHE A N 1
ATOM 739 C CA . PHE A 1 92 ? 22.733 3.542 -21.834 1.00 74.38 92 PHE A CA 1
ATOM 740 C C . PHE A 1 92 ? 23.077 4.957 -21.350 1.00 74.38 92 PHE A C 1
ATOM 742 O O . PHE A 1 92 ? 22.211 5.640 -20.793 1.00 74.38 92 PHE A O 1
ATOM 749 N N . VAL A 1 93 ? 24.314 5.404 -21.598 1.00 74.38 93 VAL A N 1
ATOM 750 C CA . VAL A 1 93 ? 24.801 6.755 -21.279 1.00 74.38 93 VAL A CA 1
ATOM 751 C C . VAL A 1 93 ? 24.526 7.714 -22.439 1.00 74.38 93 VAL A C 1
ATOM 753 O O . VAL A 1 93 ? 23.967 8.789 -22.231 1.00 74.38 93 VAL A O 1
ATOM 756 N N . ASN A 1 94 ? 24.893 7.315 -23.658 1.00 76.38 94 ASN A N 1
ATOM 757 C CA . ASN A 1 94 ? 24.914 8.187 -24.836 1.00 76.38 94 ASN A CA 1
ATOM 758 C C . ASN A 1 94 ? 23.629 8.126 -25.676 1.00 76.38 94 ASN A C 1
ATOM 760 O O . ASN A 1 94 ? 23.457 8.919 -26.602 1.00 76.38 94 ASN A O 1
ATOM 764 N N . GLY A 1 95 ? 22.700 7.240 -25.311 1.00 79.50 95 GLY A N 1
ATOM 765 C CA . GLY A 1 95 ? 21.370 7.135 -25.894 1.00 79.50 95 GLY A CA 1
ATOM 766 C C . GLY A 1 95 ? 21.180 5.881 -26.745 1.00 79.50 95 GLY A C 1
ATOM 767 O O . GLY A 1 95 ? 22.056 5.456 -27.498 1.00 79.50 95 GLY A O 1
ATOM 768 N N . ILE A 1 96 ? 19.990 5.298 -26.627 1.00 79.12 96 ILE A N 1
ATOM 769 C CA . ILE A 1 96 ? 19.556 4.103 -27.346 1.00 79.12 96 ILE A CA 1
ATOM 770 C C . ILE A 1 96 ? 18.741 4.553 -28.557 1.00 79.12 96 ILE A C 1
ATOM 772 O O . ILE A 1 96 ? 17.823 5.362 -28.424 1.00 79.12 96 ILE A O 1
ATOM 776 N N . TYR A 1 97 ? 19.089 4.049 -29.736 1.00 75.69 97 TYR A N 1
ATOM 777 C CA . TYR A 1 97 ? 18.477 4.429 -31.010 1.00 75.69 97 TYR A CA 1
ATOM 778 C C . TYR A 1 97 ? 17.544 3.330 -31.520 1.00 75.69 97 TYR A C 1
ATOM 780 O O . TYR A 1 97 ? 17.789 2.156 -31.256 1.00 75.69 97 TYR A O 1
ATOM 788 N N . GLY A 1 98 ? 16.515 3.721 -32.274 1.00 72.50 98 GLY A N 1
ATOM 789 C CA . GLY A 1 98 ? 15.477 2.833 -32.809 1.00 72.50 98 GLY A CA 1
ATOM 790 C C . GLY A 1 98 ? 14.091 3.146 -32.242 1.00 72.50 98 GLY A C 1
ATOM 791 O O . GLY A 1 98 ? 13.924 3.420 -31.049 1.00 72.50 98 GLY A O 1
ATOM 792 N N . THR A 1 99 ? 13.081 3.130 -33.106 1.00 70.69 99 THR A N 1
ATOM 793 C CA . THR A 1 99 ? 11.682 3.422 -32.752 1.00 70.69 99 THR A CA 1
ATOM 794 C C . THR A 1 99 ? 11.078 2.439 -31.757 1.00 70.69 99 THR A C 1
ATOM 796 O O . THR A 1 99 ? 10.232 2.810 -30.945 1.00 70.69 99 THR A O 1
ATOM 799 N N . GLU A 1 100 ? 11.548 1.197 -31.739 1.00 69.56 100 GLU A N 1
ATOM 800 C CA . GLU A 1 100 ? 11.152 0.172 -30.774 1.00 69.56 100 GLU A CA 1
ATOM 801 C C . GLU A 1 100 ? 11.656 0.448 -29.343 1.00 69.56 100 GLU A C 1
ATOM 803 O O . GLU A 1 100 ? 11.145 -0.128 -28.372 1.00 69.56 100 GLU A O 1
ATOM 808 N N . PHE A 1 101 ? 12.632 1.349 -29.205 1.00 74.19 101 PHE A N 1
ATOM 809 C CA . PHE A 1 101 ? 13.227 1.767 -27.938 1.00 74.19 101 PHE A CA 1
ATOM 810 C C . PHE A 1 101 ? 12.810 3.182 -27.528 1.00 74.19 101 PHE A C 1
ATOM 812 O O . PHE A 1 101 ? 13.026 3.561 -26.380 1.00 74.19 101 PHE A O 1
ATOM 819 N N . ASN A 1 102 ? 12.185 3.958 -28.417 1.00 75.69 102 ASN A N 1
ATOM 820 C CA . ASN A 1 102 ? 11.838 5.347 -28.148 1.00 75.69 102 ASN A CA 1
ATOM 821 C C . ASN A 1 102 ? 10.332 5.517 -27.854 1.00 75.69 102 ASN A C 1
ATOM 823 O O . ASN A 1 102 ? 9.513 5.444 -28.768 1.00 75.69 102 ASN A O 1
ATOM 827 N N . PRO A 1 103 ? 9.928 5.788 -26.596 1.00 73.62 103 PRO A N 1
ATOM 828 C CA . PRO A 1 103 ? 8.518 5.988 -26.254 1.00 73.62 103 PRO A CA 1
ATOM 829 C C . PRO A 1 103 ? 7.961 7.357 -26.696 1.00 73.62 103 PRO A C 1
ATOM 831 O O . PRO A 1 103 ? 6.753 7.588 -26.609 1.00 73.62 103 PRO A O 1
ATOM 834 N N . PHE A 1 104 ? 8.820 8.276 -27.149 1.00 73.06 104 PHE A N 1
ATOM 835 C CA . PHE A 1 104 ? 8.467 9.670 -27.432 1.00 73.06 104 PHE A CA 1
ATOM 836 C C . PHE A 1 104 ? 8.208 9.946 -28.913 1.00 73.06 104 PHE A C 1
ATOM 838 O O . PHE A 1 104 ? 7.553 10.934 -29.246 1.00 73.06 104 PHE A O 1
ATOM 845 N N . THR A 1 105 ? 8.739 9.122 -29.817 1.00 66.69 105 THR A N 1
ATOM 846 C CA . THR A 1 105 ? 8.718 9.413 -31.252 1.00 66.69 105 THR A CA 1
ATOM 847 C C . THR A 1 105 ? 8.873 8.159 -32.101 1.00 66.69 105 THR A C 1
ATOM 849 O O . THR A 1 105 ? 9.573 7.220 -31.740 1.00 66.69 105 THR A O 1
ATOM 852 N N . ASN A 1 106 ? 8.256 8.201 -33.281 1.00 66.38 106 ASN A N 1
ATOM 853 C CA . ASN A 1 106 ? 8.358 7.175 -34.316 1.00 66.38 106 ASN A CA 1
ATOM 854 C C . ASN A 1 106 ? 9.509 7.466 -35.301 1.00 66.38 106 ASN A C 1
ATOM 856 O O . ASN A 1 106 ? 9.442 7.075 -36.463 1.00 66.38 106 ASN A O 1
ATOM 860 N N . ASN A 1 107 ? 10.538 8.194 -34.861 1.00 65.06 107 ASN A N 1
ATOM 861 C CA . ASN A 1 107 ? 11.725 8.490 -35.654 1.00 65.06 107 ASN A CA 1
ATOM 862 C C . ASN A 1 107 ? 12.930 7.681 -35.151 1.00 65.06 107 ASN A C 1
ATOM 864 O O . ASN A 1 107 ? 13.330 7.815 -33.995 1.00 65.06 107 ASN A O 1
ATOM 868 N N . ASP A 1 108 ? 13.545 6.895 -36.035 1.00 61.75 108 ASP A N 1
ATOM 869 C CA . ASP A 1 108 ? 14.692 6.039 -35.707 1.00 61.75 108 ASP A CA 1
ATOM 870 C C . ASP A 1 108 ? 15.984 6.830 -35.423 1.00 61.75 108 ASP A C 1
ATOM 872 O O . ASP A 1 108 ? 16.945 6.275 -34.893 1.00 61.75 108 ASP A O 1
ATOM 876 N N . THR A 1 109 ? 16.033 8.131 -35.742 1.00 60.84 109 THR A N 1
ATOM 877 C CA . THR A 1 109 ? 17.246 8.951 -35.558 1.00 60.84 109 THR A CA 1
ATOM 878 C C . THR A 1 109 ? 17.373 9.607 -34.184 1.00 60.84 109 THR A C 1
ATOM 880 O O . THR A 1 109 ? 18.420 10.177 -33.873 1.00 60.84 109 THR A O 1
ATOM 883 N N . SER A 1 110 ? 16.334 9.549 -33.349 1.00 68.31 110 SER A N 1
ATOM 884 C CA . SER A 1 110 ? 16.352 10.131 -32.003 1.00 68.31 110 SER A CA 1
ATOM 885 C C . SER A 1 110 ? 16.735 9.100 -30.950 1.00 68.31 110 SER A C 1
ATOM 887 O O . SER A 1 110 ? 16.024 8.112 -30.758 1.00 68.31 110 SER A O 1
ATOM 889 N N . ALA A 1 111 ? 17.819 9.387 -30.234 1.00 76.12 111 ALA A N 1
ATOM 890 C CA . ALA A 1 111 ? 18.256 8.601 -29.092 1.00 76.12 111 ALA A CA 1
ATOM 891 C C . ALA A 1 111 ? 17.347 8.839 -27.878 1.00 76.12 111 ALA A C 1
ATOM 893 O O . ALA A 1 111 ? 16.845 9.946 -27.676 1.00 76.12 111 ALA A O 1
ATOM 894 N N . VAL A 1 112 ? 17.195 7.815 -27.046 1.00 81.38 112 VAL A N 1
ATOM 895 C CA . VAL A 1 112 ? 16.585 7.914 -25.719 1.00 81.38 112 VAL A CA 1
ATOM 896 C C . VAL A 1 112 ? 17.580 7.480 -24.653 1.00 81.38 112 VAL A C 1
ATOM 898 O O . VAL A 1 112 ? 18.179 6.409 -24.750 1.00 81.38 112 VAL A O 1
ATOM 901 N N . THR A 1 113 ? 17.787 8.306 -23.632 1.00 84.38 113 THR A N 1
ATOM 902 C CA . THR A 1 113 ? 18.680 7.952 -22.522 1.00 84.38 113 THR A CA 1
ATOM 903 C C . THR A 1 113 ? 17.924 7.198 -21.431 1.00 84.38 113 THR A C 1
ATOM 905 O O . THR A 1 113 ? 16.701 7.300 -21.303 1.00 84.38 113 THR A O 1
ATOM 908 N N . MET A 1 114 ? 18.646 6.474 -20.571 1.00 86.56 114 MET A N 1
ATOM 909 C CA . MET A 1 114 ? 18.028 5.837 -19.403 1.00 86.56 114 MET A CA 1
ATOM 910 C C . MET A 1 114 ? 17.368 6.865 -18.467 1.00 86.56 114 MET A C 1
ATOM 912 O O . MET A 1 114 ? 16.316 6.593 -17.891 1.00 86.56 114 MET A O 1
ATOM 916 N N . ASN A 1 115 ? 17.933 8.071 -18.354 1.00 86.75 115 ASN A N 1
ATOM 917 C CA . ASN A 1 115 ? 17.325 9.151 -17.575 1.00 86.75 115 ASN A CA 1
ATOM 918 C C . ASN A 1 115 ? 15.970 9.579 -18.156 1.00 86.75 115 ASN A C 1
ATOM 920 O O . ASN A 1 115 ? 15.029 9.791 -17.392 1.00 86.75 115 ASN A O 1
ATOM 924 N N . ASP A 1 116 ? 15.841 9.646 -19.483 1.00 85.56 116 ASP A N 1
ATOM 925 C CA . ASP A 1 116 ? 14.567 9.964 -20.139 1.00 85.56 116 ASP A CA 1
ATOM 926 C C . ASP A 1 116 ? 13.514 8.884 -19.860 1.00 85.56 116 ASP A C 1
ATOM 928 O O . ASP A 1 116 ? 12.380 9.201 -19.496 1.00 85.56 116 ASP A O 1
ATOM 932 N N . LEU A 1 117 ? 13.898 7.603 -19.947 1.00 87.69 117 LEU A N 1
ATOM 933 C CA . LEU A 1 117 ? 13.015 6.476 -19.625 1.00 87.69 117 LEU A CA 1
ATOM 934 C C . LEU A 1 117 ? 12.568 6.502 -18.160 1.00 87.69 117 LEU A C 1
ATOM 936 O O . LEU A 1 117 ? 11.384 6.326 -17.871 1.00 87.69 117 LEU A O 1
ATOM 940 N N . LEU A 1 118 ? 13.494 6.742 -17.227 1.00 89.69 118 LEU A N 1
ATOM 941 C CA . LEU A 1 118 ? 13.171 6.842 -15.805 1.00 89.69 118 LEU A CA 1
ATOM 942 C C . LEU A 1 118 ? 12.229 8.016 -15.527 1.00 89.69 118 LEU A C 1
ATOM 944 O O . LEU A 1 118 ? 11.261 7.839 -14.793 1.00 89.69 118 LEU A O 1
ATOM 948 N N . ASN A 1 119 ? 12.461 9.178 -16.137 1.00 86.81 119 ASN A N 1
ATOM 949 C CA . ASN A 1 119 ? 11.589 10.342 -15.977 1.00 86.81 119 ASN A CA 1
ATOM 950 C C . ASN A 1 119 ? 10.185 10.103 -16.550 1.00 86.81 119 ASN A C 1
ATOM 952 O O . ASN A 1 119 ? 9.206 10.569 -15.969 1.00 86.81 119 ASN A O 1
ATOM 956 N N . TYR A 1 120 ? 10.080 9.364 -17.656 1.00 86.25 120 TYR A N 1
ATOM 957 C CA . TYR A 1 120 ? 8.809 9.044 -18.303 1.00 86.25 120 TYR A CA 1
ATOM 958 C C . TYR A 1 120 ? 7.992 7.997 -17.533 1.00 86.25 120 TYR A C 1
ATOM 960 O O . TYR A 1 120 ? 6.837 8.240 -17.191 1.00 86.25 120 TYR A O 1
ATOM 968 N N . TYR A 1 121 ? 8.584 6.841 -17.220 1.00 89.06 121 TYR A N 1
ATOM 969 C CA . TYR A 1 121 ? 7.879 5.746 -16.542 1.00 89.06 121 TYR A CA 1
ATOM 970 C C . TYR A 1 121 ? 7.713 5.976 -15.036 1.00 89.06 121 TYR A C 1
ATOM 972 O O . TYR A 1 121 ? 6.807 5.415 -14.414 1.00 89.06 121 TYR A O 1
ATOM 980 N N . TYR A 1 122 ? 8.609 6.757 -14.430 1.00 91.06 122 TYR A N 1
ATOM 981 C CA . TYR A 1 122 ? 8.725 6.916 -12.983 1.00 91.06 122 TYR A CA 1
ATOM 982 C C . TYR A 1 122 ? 8.956 8.379 -12.581 1.00 91.06 122 TYR A C 1
ATOM 984 O O . TYR A 1 122 ? 10.000 8.692 -11.998 1.00 91.06 122 TYR A O 1
ATOM 992 N N . PRO A 1 123 ? 7.981 9.268 -12.834 1.00 89.44 123 PRO A N 1
ATOM 993 C CA . PRO A 1 123 ? 8.085 10.673 -12.459 1.00 89.44 123 PRO A CA 1
ATOM 994 C C . PRO A 1 123 ? 8.431 10.846 -10.973 1.00 89.44 123 PRO A C 1
ATOM 996 O O . PRO A 1 123 ? 7.982 10.098 -10.099 1.00 89.44 123 PRO A O 1
ATOM 999 N N . SER A 1 124 ? 9.261 11.850 -10.695 1.00 89.44 124 SER A N 1
ATOM 1000 C CA . SER A 1 124 ? 9.895 12.048 -9.389 1.00 89.44 124 SER A CA 1
ATOM 1001 C C . SER A 1 124 ? 8.951 12.582 -8.315 1.00 89.44 124 SER A C 1
ATOM 1003 O O . SER A 1 124 ? 9.198 12.344 -7.136 1.00 89.44 124 SER A O 1
ATOM 1005 N N . ASN A 1 125 ? 7.881 13.280 -8.694 1.00 90.62 125 ASN A N 1
ATOM 1006 C CA . ASN A 1 125 ? 6.907 13.845 -7.768 1.00 90.62 125 ASN A CA 1
ATOM 1007 C C . ASN A 1 125 ? 5.496 13.523 -8.246 1.00 90.62 125 ASN A C 1
ATOM 1009 O O . ASN A 1 125 ? 5.093 13.945 -9.329 1.00 90.62 125 ASN A O 1
ATOM 1013 N N . LEU A 1 126 ? 4.759 12.785 -7.424 1.00 92.81 126 LEU A N 1
ATOM 1014 C CA . LEU A 1 126 ? 3.347 12.507 -7.633 1.00 92.81 126 LEU A CA 1
ATOM 1015 C C . LEU A 1 126 ? 2.556 12.994 -6.429 1.00 92.81 126 LEU A C 1
ATOM 1017 O O . LEU A 1 126 ? 3.006 12.842 -5.291 1.00 92.81 126 LEU A O 1
ATOM 1021 N N . GLN A 1 127 ? 1.370 13.544 -6.673 1.00 94.12 127 GLN A N 1
ATOM 1022 C CA . GLN A 1 127 ? 0.488 14.059 -5.631 1.00 94.12 127 GLN A CA 1
ATOM 1023 C C . GLN A 1 127 ? -0.947 13.631 -5.900 1.00 94.12 127 GLN A C 1
ATOM 1025 O O . GLN A 1 127 ? -1.366 13.523 -7.049 1.00 94.12 127 GLN A O 1
ATOM 1030 N N . THR A 1 128 ? -1.700 13.389 -4.835 1.00 95.19 128 THR A N 1
ATOM 1031 C CA . THR A 1 128 ? -3.126 13.075 -4.920 1.00 95.19 128 THR A CA 1
ATOM 1032 C C . THR A 1 128 ? -3.847 13.482 -3.635 1.00 95.19 128 THR A C 1
ATOM 1034 O O . THR A 1 128 ? -3.227 13.752 -2.601 1.00 95.19 128 THR A O 1
ATOM 1037 N N . SER A 1 129 ? -5.171 13.508 -3.692 1.00 95.44 129 SER A N 1
ATOM 1038 C CA . SER A 1 129 ? -6.062 13.651 -2.548 1.00 95.44 129 SER A CA 1
ATOM 1039 C C . SER A 1 129 ? -7.378 12.941 -2.851 1.00 95.44 129 SER A C 1
ATOM 1041 O O . SER A 1 129 ? -7.715 12.690 -4.007 1.00 95.44 129 SER A O 1
ATOM 1043 N N . GLY A 1 130 ? -8.124 12.581 -1.810 1.00 95.38 130 GLY A N 1
ATOM 1044 C CA . GLY A 1 130 ? -9.419 11.933 -1.978 1.00 95.38 130 GLY A CA 1
ATOM 1045 C C . GLY A 1 130 ? -9.702 10.850 -0.951 1.00 95.38 130 GLY A C 1
ATOM 1046 O O . GLY A 1 130 ? -9.048 10.738 0.088 1.00 95.38 130 GLY A O 1
ATOM 1047 N N . LEU A 1 131 ? -10.733 10.063 -1.246 1.00 95.31 131 LEU A N 1
ATOM 1048 C CA . LEU A 1 131 ? -11.193 8.980 -0.388 1.00 95.31 131 LEU A CA 1
ATOM 1049 C C . LEU A 1 131 ? -10.330 7.730 -0.574 1.00 95.31 131 LEU A C 1
ATOM 1051 O O . LEU A 1 131 ? -9.976 7.352 -1.692 1.00 95.31 131 LEU A O 1
ATOM 1055 N N . GLY A 1 132 ? -10.019 7.086 0.545 1.00 95.88 132 GLY A N 1
ATOM 1056 C CA . GLY A 1 132 ? -9.437 5.755 0.578 1.00 95.88 132 GLY A CA 1
ATOM 1057 C C . GLY A 1 132 ? -10.478 4.651 0.404 1.00 95.88 132 GLY A C 1
ATOM 1058 O O . GLY A 1 132 ? -11.660 4.885 0.141 1.00 95.88 132 GLY A O 1
ATOM 1059 N N . ASP A 1 133 ? -10.010 3.417 0.567 1.00 96.19 133 ASP A N 1
ATOM 1060 C CA . ASP A 1 133 ? -10.857 2.231 0.515 1.00 96.19 133 ASP A CA 1
ATOM 1061 C C . ASP A 1 133 ? -11.797 2.229 1.734 1.00 96.19 133 ASP A C 1
ATOM 1063 O O . ASP A 1 133 ? -11.346 2.306 2.880 1.00 96.19 133 ASP A O 1
ATOM 1067 N N . VAL A 1 134 ? -13.107 2.171 1.486 1.00 96.88 134 VAL A N 1
ATOM 1068 C CA . VAL A 1 134 ? -14.139 2.210 2.533 1.00 96.88 134 VAL A CA 1
ATOM 1069 C C . VAL A 1 134 ? -14.303 0.826 3.150 1.00 96.88 134 VAL A C 1
ATOM 1071 O O . VAL A 1 134 ? -14.453 -0.162 2.432 1.00 96.88 134 VAL A O 1
ATOM 1074 N N . GLU A 1 135 ? -14.319 0.741 4.479 1.00 97.25 135 GLU A N 1
ATOM 1075 C CA . GLU A 1 135 ? -14.605 -0.500 5.207 1.00 97.25 135 GLU A CA 1
ATOM 1076 C C . GLU A 1 135 ? -15.998 -0.449 5.835 1.00 97.25 135 GLU A C 1
ATOM 1078 O O . GLU A 1 135 ? -16.352 0.528 6.491 1.00 97.25 135 GLU A O 1
ATOM 1083 N N . LEU A 1 136 ? -16.771 -1.516 5.643 1.00 98.00 136 LEU A N 1
ATOM 1084 C CA . LEU A 1 136 ? -18.080 -1.735 6.259 1.00 98.00 136 LEU A CA 1
ATOM 1085 C C . LEU A 1 136 ? -18.015 -2.993 7.113 1.00 98.00 136 LEU A C 1
ATOM 1087 O O . LEU A 1 136 ? -17.509 -4.012 6.643 1.00 98.00 136 LEU A O 1
ATOM 1091 N N . GLY A 1 137 ? -18.551 -2.966 8.327 1.00 97.50 137 GLY A N 1
ATOM 1092 C CA . GLY A 1 137 ? -18.480 -4.107 9.227 1.00 97.50 137 GLY A CA 1
ATOM 1093 C C . GLY A 1 137 ? -19.637 -4.227 10.205 1.00 97.50 137 GLY A C 1
ATOM 1094 O O . GLY A 1 137 ? -20.416 -3.303 10.431 1.00 97.50 137 GLY A O 1
ATOM 1095 N N . LEU A 1 138 ? -19.733 -5.417 10.784 1.00 97.62 138 LEU A N 1
ATOM 1096 C CA . LEU A 1 138 ? -20.639 -5.770 11.865 1.00 97.62 138 LEU A CA 1
ATOM 1097 C C . LEU A 1 138 ? -19.833 -6.450 12.968 1.00 97.62 138 LEU A C 1
ATOM 1099 O O . LEU A 1 138 ? -19.073 -7.381 12.697 1.00 97.62 138 LEU A O 1
ATOM 1103 N N . LYS A 1 139 ? -20.040 -6.022 14.212 1.00 95.81 139 LYS A N 1
ATOM 1104 C CA . LYS A 1 139 ? -19.502 -6.646 15.424 1.00 95.81 139 LYS A CA 1
ATOM 1105 C C . LYS A 1 139 ? -20.643 -7.242 16.235 1.00 95.81 139 LYS A C 1
ATOM 1107 O O . LYS A 1 139 ? -21.639 -6.570 16.494 1.00 95.81 139 LYS A O 1
ATOM 1112 N N . PHE A 1 140 ? -20.468 -8.480 16.673 1.00 95.94 140 PHE A N 1
ATOM 1113 C CA . PHE A 1 140 ? -21.437 -9.239 17.452 1.00 95.94 140 PHE A CA 1
ATOM 1114 C C . PHE A 1 140 ? -20.847 -9.559 18.822 1.00 95.94 140 PHE A C 1
ATOM 1116 O O . PHE A 1 140 ? -19.795 -10.194 18.893 1.00 95.94 140 PHE A O 1
ATOM 1123 N N . LEU A 1 141 ? -21.520 -9.166 19.903 1.00 95.00 141 LEU A N 1
ATOM 1124 C CA . LEU A 1 141 ? -21.192 -9.614 21.256 1.00 95.00 141 LEU A CA 1
ATOM 1125 C C . LEU A 1 141 ? -21.599 -11.083 21.401 1.00 95.00 141 LEU A C 1
ATOM 1127 O O . LEU A 1 141 ? -22.783 -11.417 21.354 1.00 95.00 141 LEU A O 1
ATOM 1131 N N . LEU A 1 142 ? -20.609 -11.951 21.585 1.00 94.88 142 LEU A N 1
ATOM 1132 C CA . LEU A 1 142 ? -20.802 -13.383 21.781 1.00 94.88 142 LEU A CA 1
ATOM 1133 C C . LEU A 1 142 ? -21.065 -13.712 23.249 1.00 94.88 142 LEU A C 1
ATOM 1135 O O . LEU A 1 142 ? -22.005 -14.441 23.556 1.00 94.88 142 LEU A O 1
ATOM 1139 N N . LEU A 1 143 ? -20.218 -13.200 24.147 1.00 94.06 143 LEU A N 1
ATOM 1140 C CA . LEU A 1 143 ? -20.227 -13.538 25.571 1.00 94.06 143 LEU A CA 1
ATOM 1141 C C . LEU A 1 143 ? -19.790 -12.353 26.432 1.00 94.06 143 LEU A C 1
ATOM 1143 O O . LEU A 1 143 ? -19.008 -11.506 25.998 1.00 94.06 143 LEU A O 1
ATOM 1147 N N . GLY A 1 144 ? -20.235 -12.370 27.686 1.00 91.94 144 GLY A N 1
ATOM 1148 C CA . GLY A 1 144 ? -19.896 -11.357 28.675 1.00 91.94 144 GLY A CA 1
ATOM 1149 C C . GLY A 1 144 ? -20.694 -10.072 28.495 1.00 91.94 144 GLY A C 1
ATOM 1150 O O . GLY A 1 144 ? -21.755 -10.058 27.871 1.00 91.94 144 GLY A O 1
ATOM 1151 N N . ASN A 1 145 ? -20.166 -9.001 29.068 1.00 89.31 145 ASN A N 1
ATOM 1152 C CA . ASN A 1 145 ? -20.789 -7.690 29.079 1.00 89.31 145 ASN A CA 1
ATOM 1153 C C . ASN A 1 145 ? -19.800 -6.685 28.480 1.00 89.31 145 ASN A C 1
ATOM 1155 O O . ASN A 1 145 ? -18.603 -6.825 28.712 1.00 89.31 145 ASN A O 1
ATOM 1159 N N . PRO A 1 146 ? -20.235 -5.688 27.701 1.00 79.56 146 PRO A N 1
ATOM 1160 C CA . PRO A 1 146 ? -19.323 -4.678 27.179 1.00 79.56 146 PRO A CA 1
ATOM 1161 C C . PRO A 1 146 ? -18.609 -3.903 28.292 1.00 79.56 146 PRO A C 1
ATOM 1163 O O . PRO A 1 146 ? -19.204 -3.644 29.338 1.00 79.56 146 PRO A O 1
ATOM 1166 N N . ALA A 1 147 ? -17.375 -3.450 28.046 1.00 72.81 147 ALA A N 1
ATOM 1167 C CA . ALA A 1 147 ? -16.584 -2.704 29.033 1.00 72.81 147 ALA A CA 1
ATOM 1168 C C . ALA A 1 147 ? -17.273 -1.427 29.556 1.00 72.81 147 ALA A C 1
ATOM 1170 O O . ALA A 1 147 ? -16.999 -0.997 30.673 1.00 72.81 147 ALA A O 1
ATOM 1171 N N . TRP A 1 148 ? -18.189 -0.846 28.776 1.00 69.38 148 TRP A N 1
ATOM 1172 C CA . TRP A 1 148 ? -18.986 0.322 29.161 1.00 69.38 148 TRP A CA 1
ATOM 1173 C C . TRP A 1 148 ? -20.222 -0.006 30.010 1.00 69.38 148 TRP A C 1
ATOM 1175 O O . TRP A 1 148 ? -20.827 0.899 30.567 1.00 69.38 148 TRP A O 1
ATOM 1185 N N . SER A 1 149 ? -20.630 -1.270 30.124 1.00 69.50 149 SER A N 1
ATOM 1186 C CA . SER A 1 149 ? -21.924 -1.648 30.722 1.00 69.50 149 SER A CA 1
ATOM 1187 C C . SER A 1 149 ? -21.945 -1.696 32.261 1.00 69.50 149 SER A C 1
ATOM 1189 O O . SER A 1 149 ? -22.825 -2.337 32.833 1.00 69.50 149 SER A O 1
ATOM 1191 N N . GLU A 1 150 ? -20.971 -1.060 32.928 1.00 66.00 150 GLU A N 1
ATOM 1192 C CA . GLU A 1 150 ? -20.754 -0.987 34.396 1.00 66.00 150 GLU A CA 1
ATOM 1193 C C . GLU A 1 150 ? -20.796 -2.332 35.160 1.00 66.00 150 GLU A C 1
ATOM 1195 O O . GLU A 1 150 ? -20.650 -2.386 36.380 1.00 66.00 150 GLU A O 1
ATOM 1200 N N . SER A 1 151 ? -20.940 -3.447 34.446 1.00 68.81 151 SER A N 1
ATOM 1201 C CA . SER A 1 151 ? -21.148 -4.787 34.972 1.00 68.81 151 SER A CA 1
ATOM 1202 C C . SER A 1 151 ? -20.311 -5.797 34.183 1.00 68.81 151 SER A C 1
ATOM 1204 O O . SER A 1 151 ? -20.078 -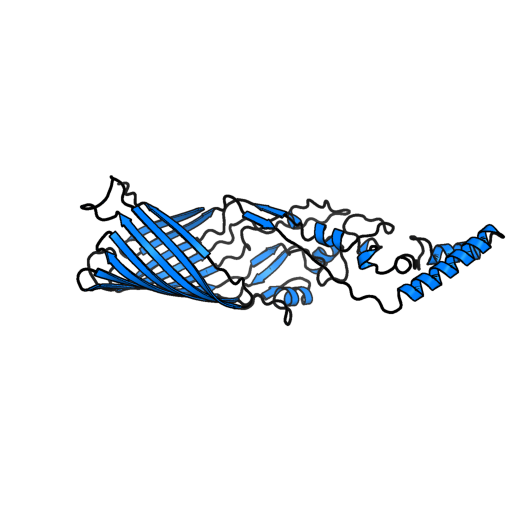5.660 32.983 1.00 68.81 151 SER A O 1
ATOM 1206 N N . GLY A 1 152 ? -19.835 -6.844 34.858 1.00 81.31 152 GLY A N 1
ATOM 1207 C CA . GLY A 1 152 ? -18.963 -7.865 34.265 1.00 81.31 152 GLY A CA 1
ATOM 1208 C C . GLY A 1 152 ? -17.470 -7.529 34.320 1.00 81.31 152 GLY A C 1
ATOM 1209 O O . GLY A 1 152 ? -17.072 -6.467 34.781 1.00 81.31 152 GLY A O 1
ATOM 1210 N N . ASN A 1 153 ? -16.647 -8.484 33.879 1.00 89.88 153 ASN A N 1
ATOM 1211 C CA . ASN A 1 153 ? -15.179 -8.386 33.887 1.00 89.88 153 ASN A CA 1
ATOM 1212 C C . ASN A 1 153 ? -14.554 -8.787 32.538 1.00 89.88 153 ASN A C 1
ATOM 1214 O O . ASN A 1 153 ? -13.330 -8.879 32.415 1.00 89.88 153 ASN A O 1
ATOM 1218 N N . TYR A 1 154 ? -15.388 -9.138 31.557 1.00 93.56 154 TYR A N 1
ATOM 1219 C CA . TYR A 1 154 ? -14.938 -9.570 30.245 1.00 93.56 154 TYR A CA 1
ATOM 1220 C C . TYR A 1 154 ? -16.032 -9.418 29.191 1.00 93.56 154 TYR A C 1
ATOM 1222 O O . TYR A 1 154 ? -17.223 -9.530 29.493 1.00 93.56 154 TYR A O 1
ATOM 1230 N N . SER A 1 155 ? -15.592 -9.260 27.950 1.00 94.62 155 SER A N 1
ATOM 1231 C CA . SER A 1 155 ? -16.408 -9.290 26.742 1.00 94.62 155 SER A CA 1
ATOM 1232 C C . SER A 1 155 ? -15.689 -10.091 25.657 1.00 94.62 155 SER A C 1
ATOM 1234 O O . SER A 1 155 ? -14.459 -10.087 25.559 1.00 94.62 155 SER A O 1
ATOM 1236 N N . LEU A 1 156 ? -16.458 -10.797 24.834 1.00 96.25 156 LEU A N 1
ATOM 1237 C CA . LEU A 1 156 ? -15.965 -11.483 23.646 1.00 96.25 156 LEU A CA 1
ATOM 1238 C C . LEU A 1 156 ? -16.875 -11.149 22.473 1.00 96.25 156 LEU A C 1
ATOM 1240 O O . LEU A 1 156 ? -18.088 -11.333 22.555 1.00 96.25 156 LEU A O 1
ATOM 1244 N N . TYR A 1 157 ? -16.275 -10.725 21.372 1.00 96.19 157 TYR A N 1
ATOM 1245 C CA . TYR A 1 157 ? -16.953 -10.350 20.146 1.00 96.19 157 TYR A CA 1
ATOM 1246 C C . TYR A 1 157 ? -16.381 -11.103 18.955 1.00 96.19 157 TYR A C 1
ATOM 1248 O O . TYR A 1 157 ? -15.190 -11.413 18.906 1.00 96.19 157 TYR A O 1
ATOM 1256 N N . THR A 1 158 ? -17.217 -11.307 17.947 1.00 97.75 158 THR A N 1
ATOM 1257 C CA . THR A 1 158 ? -16.762 -11.606 16.588 1.00 97.75 158 THR A CA 1
ATOM 1258 C C . THR A 1 158 ? -17.137 -10.467 15.658 1.00 97.75 158 THR A C 1
ATOM 1260 O O . THR A 1 158 ? -18.107 -9.755 15.911 1.00 97.75 158 THR A O 1
ATOM 1263 N N . GLY A 1 159 ? -16.366 -10.272 14.596 1.00 97.75 159 GLY A N 1
ATOM 1264 C CA . GLY A 1 159 ? -16.657 -9.278 13.579 1.00 97.75 159 GLY A CA 1
ATOM 1265 C C . GLY A 1 159 ? -16.568 -9.849 12.175 1.00 97.75 159 GLY A C 1
ATOM 1266 O O . GLY A 1 159 ? -15.759 -10.734 11.892 1.00 97.75 159 GLY A O 1
ATOM 1267 N N . LEU A 1 160 ? -17.398 -9.306 11.294 1.00 98.25 160 LEU A N 1
ATOM 1268 C CA . LEU A 1 160 ? -17.339 -9.510 9.853 1.00 98.25 160 LEU A CA 1
ATOM 1269 C C . LEU A 1 160 ? -17.216 -8.135 9.209 1.00 98.25 160 LEU A C 1
ATOM 1271 O O . LEU A 1 160 ? -18.036 -7.267 9.493 1.00 98.25 160 LEU A O 1
ATOM 1275 N N . SER A 1 161 ? -16.226 -7.927 8.346 1.00 97.75 161 SER A N 1
ATOM 1276 C CA . SER A 1 161 ? -16.108 -6.668 7.606 1.00 97.75 161 SER A CA 1
ATOM 1277 C C . SER A 1 161 ? -15.685 -6.881 6.160 1.00 97.75 161 SER A C 1
ATOM 1279 O O . SER A 1 161 ? -15.110 -7.907 5.800 1.00 97.75 161 SER A O 1
ATOM 1281 N N . VAL A 1 162 ? -15.985 -5.905 5.312 1.00 97.94 162 VAL A N 1
ATOM 1282 C CA . VAL A 1 162 ? -15.538 -5.833 3.927 1.00 97.94 162 VAL A CA 1
ATOM 1283 C C . VAL A 1 162 ? -14.872 -4.484 3.691 1.00 97.94 162 VAL A C 1
ATOM 1285 O O . VAL A 1 162 ? -15.484 -3.436 3.869 1.00 97.94 162 VAL A O 1
ATOM 1288 N N . LEU A 1 163 ? -13.606 -4.517 3.286 1.00 97.00 163 LEU A N 1
ATOM 1289 C CA . LEU A 1 163 ? -12.912 -3.379 2.702 1.00 97.00 163 LEU A CA 1
ATOM 1290 C C . LEU A 1 163 ? -13.229 -3.369 1.209 1.00 97.00 163 LEU A C 1
ATOM 1292 O O . LEU A 1 163 ? -12.883 -4.313 0.496 1.00 97.00 163 LEU A O 1
ATOM 1296 N N . LEU A 1 164 ? -13.899 -2.327 0.746 1.00 96.56 164 LEU A N 1
ATOM 1297 C CA . LEU A 1 164 ? -14.223 -2.108 -0.654 1.00 96.56 164 LEU A CA 1
ATOM 1298 C C . LEU A 1 164 ? -13.014 -1.482 -1.345 1.00 96.56 164 LEU A C 1
ATOM 1300 O O . LEU A 1 164 ? -12.451 -0.526 -0.827 1.00 96.56 164 LEU A O 1
ATOM 1304 N N . GLY A 1 165 ? -12.650 -1.961 -2.537 1.00 93.88 165 GLY A N 1
ATOM 1305 C CA . GLY A 1 165 ? -11.633 -1.308 -3.375 1.00 93.88 165 GLY A CA 1
ATOM 1306 C C . GLY A 1 165 ? -12.112 0.022 -3.981 1.00 93.88 165 GLY A C 1
ATOM 1307 O O . GLY A 1 165 ? -12.048 0.188 -5.196 1.00 93.88 165 GLY A O 1
ATOM 1308 N N . SER A 1 166 ? -12.717 0.911 -3.201 1.00 94.69 166 SER A N 1
ATOM 1309 C CA . SER A 1 166 ? -13.409 2.117 -3.670 1.00 94.69 166 SER A CA 1
ATOM 1310 C C . SER A 1 166 ? -12.494 3.311 -3.934 1.00 94.69 166 SER A C 1
ATOM 1312 O O . SER A 1 166 ? -12.948 4.264 -4.562 1.00 94.69 166 SER A O 1
ATOM 1314 N N . ALA A 1 167 ? -11.253 3.289 -3.445 1.00 95.81 167 ALA A N 1
ATOM 1315 C CA . ALA A 1 167 ? -10.321 4.395 -3.628 1.00 95.81 167 ALA A CA 1
ATOM 1316 C C . ALA A 1 167 ? -9.946 4.599 -5.099 1.00 95.81 167 ALA A C 1
ATOM 1318 O O . ALA A 1 167 ? -10.069 3.680 -5.917 1.00 95.81 167 ALA A O 1
ATOM 1319 N N . ASP A 1 168 ? -9.403 5.780 -5.409 1.00 95.25 168 ASP A N 1
ATOM 1320 C CA . ASP A 1 168 ? -8.793 6.016 -6.715 1.00 95.25 168 ASP A CA 1
ATOM 1321 C C . ASP A 1 168 ? -7.647 5.026 -6.960 1.00 95.25 168 ASP A C 1
ATOM 1323 O O . ASP A 1 168 ? -6.839 4.717 -6.074 1.00 95.25 168 ASP A O 1
ATOM 1327 N N . ARG A 1 169 ? -7.616 4.486 -8.174 1.00 94.50 169 ARG A N 1
ATOM 1328 C CA . ARG A 1 169 ? -6.753 3.370 -8.571 1.00 94.50 169 ARG A CA 1
ATOM 1329 C C . ARG A 1 169 ? -5.804 3.845 -9.658 1.00 94.50 169 ARG A C 1
ATOM 1331 O O . ARG A 1 169 ? -5.983 4.909 -10.229 1.00 94.50 169 ARG A O 1
ATOM 1338 N N . LEU A 1 170 ? -4.836 3.012 -10.023 1.00 94.94 170 LEU A N 1
ATOM 1339 C CA . LEU A 1 170 ? -4.037 3.258 -11.222 1.00 94.94 170 LEU A CA 1
ATOM 1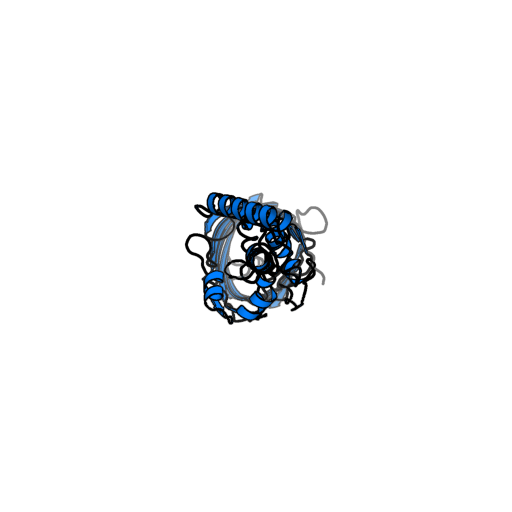340 C C . LEU A 1 170 ? -4.952 3.446 -12.442 1.00 94.94 170 LEU A C 1
ATOM 1342 O O . LEU A 1 170 ? -5.770 2.566 -12.723 1.00 94.94 170 LEU A O 1
ATOM 1346 N N . HIS A 1 171 ? -4.826 4.563 -13.160 1.00 94.31 171 HIS A N 1
ATOM 1347 C CA . HIS A 1 171 ? -5.640 4.836 -14.349 1.00 94.31 171 HIS A CA 1
ATOM 1348 C C . HIS A 1 171 ? -5.262 3.912 -15.508 1.00 94.31 171 HIS A C 1
ATOM 1350 O O . HIS A 1 171 ? -4.154 3.3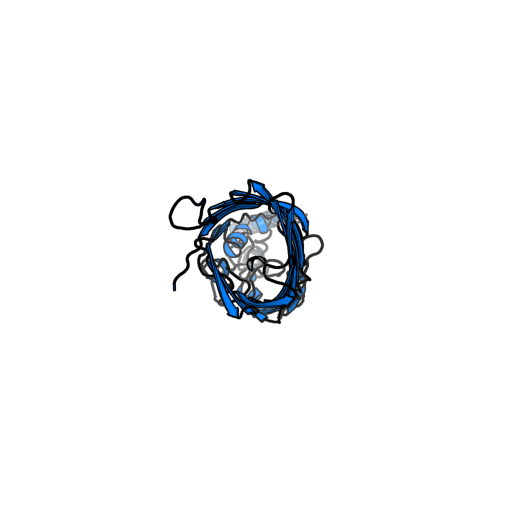78 -15.578 1.00 94.31 171 HIS A O 1
ATOM 1356 N N . THR A 1 172 ? -6.212 3.660 -16.409 1.00 91.94 172 THR A N 1
ATOM 1357 C CA . THR A 1 172 ? -5.977 2.770 -17.551 1.00 91.94 172 THR A CA 1
ATOM 1358 C C . THR A 1 172 ? -5.015 3.433 -18.532 1.00 91.94 172 THR A C 1
ATOM 1360 O O . THR A 1 172 ? -5.206 4.582 -18.921 1.00 91.94 172 THR A O 1
ATOM 1363 N N . TYR A 1 173 ? -3.991 2.687 -18.934 1.00 91.38 173 TYR A N 1
ATOM 1364 C CA . TYR A 1 173 ? -3.079 3.098 -19.990 1.00 91.38 173 TYR A CA 1
ATOM 1365 C C . TYR A 1 173 ? -3.816 3.246 -21.331 1.00 91.38 173 TYR A C 1
ATOM 1367 O O . TYR A 1 173 ? -4.682 2.429 -21.652 1.00 91.38 173 TYR A O 1
ATOM 1375 N N . SER A 1 174 ? -3.474 4.277 -22.105 1.00 88.19 174 SER A N 1
ATOM 1376 C CA . SER A 1 174 ? -4.083 4.546 -23.411 1.00 88.19 174 SER A CA 1
ATOM 1377 C C . SER A 1 174 ? -3.052 4.379 -24.521 1.00 88.19 174 SER A C 1
ATOM 1379 O O . SER A 1 174 ? -2.018 5.043 -24.496 1.00 88.19 174 SER A O 1
ATOM 1381 N N . TYR A 1 175 ? -3.357 3.525 -25.501 1.00 83.88 175 TYR A N 1
ATOM 1382 C CA . TYR A 1 175 ? -2.511 3.335 -26.680 1.00 83.88 175 TYR A CA 1
ATOM 1383 C C . TYR A 1 175 ? -2.380 4.634 -27.480 1.00 83.88 175 TYR A C 1
ATOM 1385 O O . TYR A 1 175 ? -3.387 5.310 -27.717 1.00 83.88 175 TYR A O 1
ATOM 1393 N N . SER A 1 176 ? -1.167 4.980 -27.916 1.00 73.38 176 SER A N 1
ATOM 1394 C CA . SER A 1 176 ? -0.953 6.151 -28.774 1.00 73.38 176 SER A CA 1
ATOM 1395 C C . SER A 1 176 ? 0.407 6.136 -29.470 1.00 73.38 176 SER A C 1
ATOM 1397 O O . SER A 1 176 ? 1.428 5.854 -28.854 1.00 73.38 176 SER A O 1
ATOM 1399 N N . ASN A 1 177 ? 0.433 6.582 -30.728 1.00 58.28 177 ASN A N 1
ATOM 1400 C CA . ASN A 1 177 ? 1.667 6.855 -31.465 1.00 58.28 177 ASN A CA 1
ATOM 1401 C C . ASN A 1 177 ? 2.261 8.199 -30.998 1.00 58.28 177 ASN A C 1
ATOM 1403 O O . ASN A 1 177 ? 1.813 9.249 -31.455 1.00 58.28 177 ASN A O 1
ATOM 1407 N N . GLY A 1 178 ? 3.243 8.173 -30.092 1.00 59.12 178 GLY A N 1
ATOM 1408 C CA . GLY A 1 178 ? 3.890 9.378 -29.545 1.00 59.12 178 GLY A CA 1
ATOM 1409 C C . GLY A 1 178 ? 3.226 9.859 -28.256 1.00 59.12 178 GLY A C 1
ATOM 1410 O O . GLY A 1 178 ? 2.399 10.773 -28.252 1.00 59.12 178 GLY A O 1
ATOM 1411 N N . ILE A 1 179 ? 3.571 9.210 -27.148 1.00 60.19 179 ILE A N 1
ATOM 1412 C CA . ILE A 1 179 ? 2.807 9.315 -25.908 1.00 60.19 179 ILE A CA 1
ATOM 1413 C C . ILE A 1 179 ? 3.164 10.590 -25.148 1.00 60.19 179 ILE A C 1
ATOM 1415 O O . ILE A 1 179 ? 4.329 10.768 -24.786 1.00 60.19 179 ILE A O 1
ATOM 1419 N N . PRO A 1 180 ? 2.187 11.448 -24.799 1.00 63.97 180 PRO A N 1
ATOM 1420 C CA . PRO A 1 180 ? 2.460 12.559 -23.906 1.00 63.97 180 PRO A CA 1
ATOM 1421 C C . PRO A 1 180 ? 3.013 12.044 -22.574 1.00 63.97 180 PRO A C 1
ATOM 1423 O O . PRO A 1 180 ? 2.399 11.194 -21.929 1.00 63.97 180 PRO A O 1
ATOM 1426 N N . VAL A 1 181 ? 4.126 12.624 -22.119 1.00 58.53 181 VAL A N 1
ATOM 1427 C CA . VAL A 1 181 ? 4.729 12.363 -20.794 1.00 58.53 181 VAL A CA 1
ATOM 1428 C C . VAL A 1 181 ? 3.694 12.496 -19.660 1.00 58.53 181 VAL A C 1
ATOM 1430 O O . VAL A 1 181 ? 3.802 11.852 -18.624 1.00 58.53 181 VAL A O 1
ATOM 1433 N N . ALA A 1 182 ? 2.644 13.293 -19.878 1.00 61.84 182 ALA A N 1
ATOM 1434 C CA . ALA A 1 182 ? 1.566 13.560 -18.932 1.00 61.84 182 ALA A CA 1
ATOM 1435 C C . ALA A 1 182 ? 0.382 12.568 -18.979 1.00 61.84 182 ALA A C 1
ATOM 1437 O O . ALA A 1 182 ? -0.688 12.900 -18.465 1.00 61.84 182 ALA A O 1
ATOM 1438 N N . GLN A 1 183 ? 0.512 11.377 -19.583 1.00 75.81 183 GLN A N 1
ATOM 1439 C CA . GLN A 1 183 ? -0.557 10.375 -19.492 1.00 75.81 183 GLN A CA 1
ATOM 1440 C C . GLN A 1 183 ? -0.886 10.071 -18.027 1.00 75.81 183 GLN A C 1
ATOM 1442 O O . GLN A 1 183 ? 0.005 9.788 -17.221 1.00 75.81 183 GLN A O 1
ATOM 1447 N N . SER A 1 184 ? -2.182 10.072 -17.699 1.00 79.81 184 SER A N 1
ATOM 1448 C CA . SER A 1 184 ? -2.635 9.882 -16.321 1.00 79.81 184 SER A CA 1
ATOM 1449 C C . SER A 1 184 ? -2.141 8.565 -15.723 1.00 79.81 184 SER A C 1
ATOM 1451 O O . SER A 1 184 ? -1.862 8.512 -14.534 1.00 79.81 184 SER A O 1
ATOM 1453 N N . HIS A 1 185 ? -1.926 7.520 -16.528 1.00 90.69 185 HIS A N 1
ATOM 1454 C CA . HIS A 1 185 ? -1.348 6.258 -16.065 1.00 90.69 185 HIS A CA 1
ATOM 1455 C C . HIS A 1 185 ? -0.021 6.430 -15.301 1.00 90.69 185 HIS A C 1
ATOM 1457 O O . HIS A 1 185 ? 0.130 5.864 -14.220 1.00 90.69 185 HIS A O 1
ATOM 1463 N N . PHE A 1 186 ? 0.919 7.218 -15.834 1.00 89.25 186 PHE A N 1
ATOM 1464 C CA . PHE A 1 186 ? 2.247 7.409 -15.233 1.00 89.25 186 PHE A CA 1
ATOM 1465 C C . PHE A 1 186 ? 2.254 8.484 -14.142 1.00 89.25 186 PHE A C 1
ATOM 1467 O O . PHE A 1 186 ? 3.099 8.451 -13.250 1.00 89.25 186 PHE A O 1
ATOM 1474 N N . THR A 1 187 ? 1.299 9.417 -14.185 1.00 89.31 187 THR A N 1
ATOM 1475 C CA . THR A 1 187 ? 1.201 10.543 -13.243 1.00 89.31 187 THR A CA 1
ATOM 1476 C C . THR A 1 187 ? 0.212 10.311 -12.096 1.00 89.31 187 THR A C 1
ATOM 1478 O O . THR A 1 187 ? 0.110 11.139 -11.192 1.00 89.31 187 THR A O 1
ATOM 1481 N N . THR A 1 188 ? -0.503 9.183 -12.080 1.00 90.56 188 THR A N 1
ATOM 1482 C CA . THR A 1 188 ? -1.423 8.837 -10.987 1.00 90.56 188 THR A CA 1
ATOM 1483 C C . THR A 1 188 ? -0.654 8.292 -9.787 1.00 90.56 188 THR A C 1
ATOM 1485 O O . THR A 1 188 ? 0.121 7.344 -9.913 1.00 90.56 188 THR A O 1
ATOM 1488 N N . LEU A 1 189 ? -0.946 8.823 -8.598 1.00 94.00 189 LEU A N 1
ATOM 1489 C CA . LEU A 1 189 ? -0.622 8.192 -7.318 1.00 94.00 189 LEU A CA 1
ATOM 1490 C C . LEU A 1 189 ? -1.886 7.503 -6.774 1.00 94.00 189 LEU A C 1
ATOM 1492 O O . LEU A 1 189 ? -2.766 8.198 -6.269 1.00 94.00 189 LEU A O 1
ATOM 1496 N N . PRO A 1 190 ? -2.022 6.167 -6.883 1.00 94.94 190 PRO A N 1
ATOM 1497 C CA . PRO A 1 190 ? -3.232 5.474 -6.445 1.00 94.94 190 PRO A CA 1
ATOM 1498 C C . PRO A 1 190 ? -3.421 5.559 -4.928 1.00 94.94 190 PRO A C 1
ATOM 1500 O O . PRO A 1 190 ? -2.472 5.352 -4.169 1.00 94.94 190 PRO A O 1
ATOM 1503 N N . LEU A 1 191 ? -4.660 5.781 -4.487 1.00 95.44 191 LEU A N 1
ATOM 1504 C CA . LEU A 1 191 ? -5.051 5.748 -3.073 1.00 95.44 191 LEU A CA 1
ATOM 1505 C C . LEU A 1 191 ? -5.469 4.344 -2.611 1.00 95.44 191 LEU A C 1
ATOM 1507 O O . LEU A 1 191 ? -5.478 4.063 -1.413 1.00 95.44 191 LEU A O 1
ATOM 1511 N N . GLY A 1 192 ? -5.770 3.446 -3.551 1.00 93.69 192 GLY A N 1
ATOM 1512 C CA . GLY A 1 192 ? -6.014 2.035 -3.274 1.00 93.69 192 GLY A CA 1
ATOM 1513 C C . GLY A 1 192 ? -5.614 1.123 -4.427 1.00 93.69 192 GLY A C 1
ATOM 1514 O O . GLY A 1 192 ? -5.296 1.542 -5.540 1.00 93.69 192 GLY A O 1
ATOM 1515 N N . ASN A 1 193 ? -5.613 -0.177 -4.139 1.00 92.25 193 ASN A N 1
ATOM 1516 C CA . ASN A 1 193 ? -5.233 -1.214 -5.107 1.00 92.25 193 ASN A CA 1
ATOM 1517 C C . ASN A 1 193 ? -6.439 -1.801 -5.859 1.00 92.25 193 ASN A C 1
ATOM 1519 O O . ASN A 1 193 ? -6.267 -2.604 -6.774 1.00 92.25 193 ASN A O 1
ATOM 1523 N N . GLY A 1 194 ? -7.658 -1.418 -5.472 1.00 93.94 194 GLY A N 1
ATOM 1524 C CA . GLY A 1 194 ? -8.885 -1.854 -6.122 1.00 93.94 194 GLY A CA 1
ATOM 1525 C C . GLY A 1 194 ? -9.330 -3.286 -5.832 1.00 93.94 194 GLY A C 1
ATOM 1526 O O . GLY A 1 194 ? -10.268 -3.755 -6.480 1.00 93.94 194 GLY A O 1
ATOM 1527 N N . VAL A 1 195 ? -8.690 -3.973 -4.884 1.00 95.50 195 VAL A N 1
ATOM 1528 C CA . VAL A 1 195 ? -9.022 -5.343 -4.484 1.00 95.50 195 VAL A CA 1
ATOM 1529 C C . VAL A 1 195 ? -9.766 -5.321 -3.154 1.00 95.50 195 VAL A C 1
ATOM 1531 O O . VAL A 1 195 ? -9.223 -4.896 -2.134 1.00 95.50 195 VAL A O 1
ATOM 1534 N N . SER A 1 196 ? -10.993 -5.837 -3.150 1.00 96.50 196 SER A N 1
ATOM 1535 C CA . SER A 1 196 ? -11.787 -5.933 -1.925 1.00 96.50 196 SER A CA 1
ATOM 1536 C C . SER A 1 196 ? -11.251 -7.014 -0.979 1.00 96.50 196 SER A C 1
ATOM 1538 O O . SER A 1 196 ? -10.880 -8.105 -1.424 1.00 96.50 196 SER A O 1
ATOM 1540 N N . ARG A 1 197 ? -11.249 -6.731 0.330 1.00 97.12 197 ARG A N 1
ATOM 1541 C CA . ARG A 1 197 ? -10.841 -7.667 1.396 1.00 97.12 197 ARG A CA 1
ATOM 1542 C C . ARG A 1 197 ? -12.028 -7.999 2.286 1.00 97.12 197 ARG A C 1
ATOM 1544 O O . ARG A 1 197 ? -12.630 -7.095 2.849 1.00 97.12 197 ARG A O 1
ATOM 1551 N N . TYR A 1 198 ? -12.303 -9.279 2.485 1.00 98.06 198 TYR A N 1
ATOM 1552 C CA . TYR A 1 198 ? -13.277 -9.757 3.463 1.00 98.06 198 TYR A CA 1
ATOM 1553 C C . TYR A 1 198 ? -12.544 -10.157 4.734 1.00 98.06 198 TYR A C 1
ATOM 1555 O O . TYR A 1 198 ? -11.565 -10.898 4.667 1.00 98.06 198 TYR A O 1
ATOM 1563 N N . ASN A 1 199 ? -13.002 -9.684 5.884 1.00 98.00 199 ASN A N 1
ATOM 1564 C CA . ASN A 1 199 ? -12.377 -9.964 7.161 1.00 98.00 199 ASN A CA 1
ATOM 1565 C C . ASN A 1 199 ? -13.323 -10.727 8.076 1.00 98.00 199 ASN A C 1
ATOM 1567 O O . ASN A 1 199 ? -14.510 -10.418 8.167 1.00 98.00 199 ASN A O 1
ATOM 1571 N N . ILE A 1 200 ? -12.746 -11.670 8.810 1.00 98.25 200 ILE A N 1
ATOM 1572 C CA . ILE A 1 200 ? -13.362 -12.295 9.976 1.00 98.25 200 ILE A CA 1
ATOM 1573 C C . ILE A 1 200 ? -12.471 -11.969 11.166 1.00 98.25 200 ILE A C 1
ATOM 1575 O O . ILE A 1 200 ? -11.248 -12.132 11.088 1.00 98.25 200 ILE A O 1
ATOM 1579 N N . SER A 1 201 ? -13.058 -11.501 12.260 1.00 98.06 201 SER A N 1
ATOM 1580 C CA . SER A 1 201 ? -12.327 -11.149 13.468 1.00 98.06 201 SER A CA 1
ATOM 1581 C C . SER A 1 201 ? -12.914 -11.776 14.725 1.00 98.06 201 SER A C 1
ATOM 1583 O O . SER A 1 201 ? -14.105 -12.080 14.818 1.00 98.06 201 SER A O 1
ATOM 1585 N N . LEU A 1 202 ? -12.036 -11.965 15.703 1.00 98.12 202 LEU A N 1
ATOM 1586 C CA . LEU A 1 202 ? -12.357 -12.299 17.077 1.00 98.12 202 LEU A CA 1
ATOM 1587 C C . LEU A 1 202 ? -11.647 -11.281 17.965 1.00 98.12 202 LEU A C 1
ATOM 1589 O O . LEU A 1 202 ? -10.442 -11.061 17.826 1.00 98.12 202 LEU A O 1
ATOM 1593 N N . PHE A 1 203 ? -12.398 -10.643 18.847 1.00 95.81 203 PHE A N 1
ATOM 1594 C CA . PHE A 1 203 ? -11.915 -9.582 19.716 1.00 95.81 203 PHE A CA 1
ATOM 1595 C C . PHE A 1 203 ? -12.412 -9.826 21.130 1.00 95.81 203 PHE A C 1
ATOM 1597 O O . PHE A 1 203 ? -13.580 -10.151 21.320 1.00 95.81 203 PHE A O 1
ATOM 1604 N N . GLY A 1 204 ? -11.546 -9.652 22.117 1.00 95.38 204 GLY A N 1
ATOM 1605 C CA . GLY A 1 204 ? -11.928 -9.794 23.510 1.00 95.38 204 GLY A CA 1
ATOM 1606 C C . GLY A 1 204 ? -11.343 -8.702 24.379 1.00 95.38 204 GLY A C 1
ATOM 1607 O O . GLY A 1 204 ? -10.273 -8.152 24.101 1.00 95.38 204 GLY A O 1
ATOM 1608 N N . GLU A 1 205 ? -12.054 -8.426 25.461 1.00 94.94 205 GLU A N 1
ATOM 1609 C CA . GLU A 1 205 ? -11.634 -7.494 26.491 1.00 94.94 205 GLU A CA 1
ATOM 1610 C C . GLU A 1 205 ? -11.729 -8.191 27.838 1.00 94.94 205 GLU A C 1
ATOM 1612 O O . GLU A 1 205 ? -12.721 -8.842 28.151 1.00 94.94 205 GLU A O 1
ATOM 1617 N N . LEU A 1 206 ? -10.692 -8.040 28.646 1.00 93.94 206 LEU A N 1
ATOM 1618 C CA . LEU A 1 206 ? -10.703 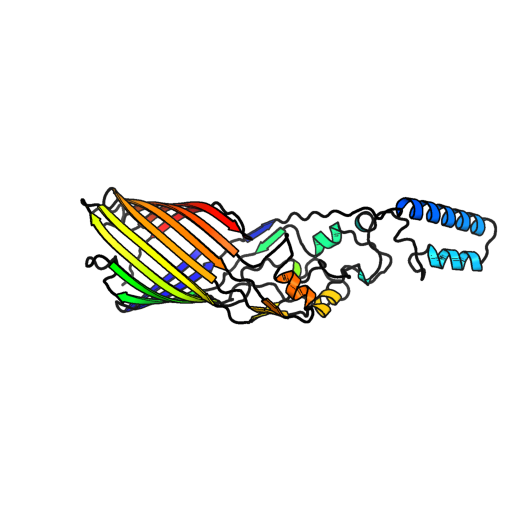-8.373 30.061 1.00 93.94 206 LEU A CA 1
ATOM 1619 C C . LEU A 1 206 ? -10.548 -7.062 30.806 1.00 93.94 206 LEU A C 1
ATOM 1621 O O . LEU A 1 206 ? -9.681 -6.264 30.457 1.00 93.94 206 LEU A O 1
ATOM 1625 N N . TYR A 1 207 ? -11.376 -6.805 31.804 1.00 91.88 207 TYR A N 1
ATOM 1626 C CA . TYR A 1 207 ? -11.304 -5.557 32.546 1.00 91.88 207 TYR A CA 1
ATOM 1627 C C . TYR A 1 207 ? -11.690 -5.755 34.002 1.00 91.88 207 TYR A C 1
ATOM 1629 O O . TYR A 1 207 ? -12.573 -6.543 34.332 1.00 91.88 207 TYR A O 1
ATOM 1637 N N . LYS A 1 208 ? -10.981 -5.064 34.892 1.00 90.12 208 LYS A N 1
ATOM 1638 C CA . LYS A 1 208 ? -11.227 -5.126 36.330 1.00 90.12 208 LYS A CA 1
ATOM 1639 C C . LYS A 1 208 ? -10.650 -3.903 37.024 1.00 90.12 208 LYS A C 1
ATOM 1641 O O . LYS A 1 208 ? -9.559 -3.451 36.687 1.00 90.12 208 LYS A O 1
ATOM 1646 N N . THR A 1 209 ? -11.339 -3.433 38.055 1.00 87.75 209 THR A N 1
ATOM 1647 C CA . THR A 1 209 ? -10.786 -2.440 38.978 1.00 87.75 209 THR A CA 1
ATOM 1648 C C . THR A 1 209 ? -10.003 -3.149 40.078 1.00 87.75 209 THR A C 1
ATOM 1650 O O . THR A 1 209 ? -10.549 -3.967 40.818 1.00 87.75 209 THR A O 1
ATOM 1653 N N . ILE A 1 210 ? -8.712 -2.847 40.189 1.00 86.56 210 ILE A N 1
ATOM 1654 C CA . ILE A 1 210 ? -7.809 -3.381 41.212 1.00 86.56 210 ILE A CA 1
ATOM 1655 C C . ILE A 1 210 ? -7.228 -2.184 41.960 1.00 86.56 210 ILE A C 1
ATOM 1657 O O . ILE A 1 210 ? -6.666 -1.293 41.337 1.00 86.56 210 ILE A O 1
ATOM 1661 N N . LEU A 1 211 ? -7.378 -2.134 43.288 1.00 86.56 211 LEU A N 1
ATOM 1662 C CA . LEU A 1 211 ? -6.873 -1.025 44.119 1.00 86.56 211 LEU A CA 1
ATOM 1663 C C . LEU A 1 211 ? -7.323 0.369 43.624 1.00 86.56 211 LEU A C 1
ATOM 1665 O O . LEU A 1 211 ? -6.531 1.308 43.581 1.00 86.56 211 LEU A O 1
ATOM 1669 N N . HIS A 1 212 ? -8.598 0.507 43.243 1.00 85.81 212 HIS A N 1
ATOM 1670 C CA . HIS A 1 212 ? -9.161 1.740 42.664 1.00 85.81 212 HIS A CA 1
ATOM 1671 C C . HIS A 1 212 ? -8.467 2.201 41.370 1.00 85.81 212 HIS A C 1
ATOM 1673 O O . HIS A 1 212 ? -8.459 3.392 41.067 1.00 85.81 212 HIS A O 1
ATOM 1679 N N . ARG A 1 213 ? -7.848 1.275 40.631 1.00 87.25 213 ARG A N 1
ATOM 1680 C CA . ARG A 1 213 ? -7.288 1.504 39.298 1.00 87.25 213 ARG A CA 1
ATOM 1681 C C . ARG A 1 213 ? -7.953 0.576 38.302 1.00 87.25 213 ARG A C 1
ATOM 1683 O O . ARG A 1 213 ? -7.989 -0.638 38.515 1.00 87.25 213 ARG A O 1
ATOM 1690 N N . TYR A 1 214 ? -8.463 1.135 37.217 1.00 88.44 214 TYR A N 1
ATOM 1691 C CA . TYR A 1 214 ? -8.985 0.354 36.111 1.00 88.44 214 TYR A CA 1
ATOM 1692 C C . TYR A 1 214 ? -7.840 -0.301 35.328 1.00 88.44 214 TYR A C 1
ATOM 1694 O O . TYR A 1 214 ? -6.913 0.363 34.853 1.00 88.44 214 TYR A O 1
ATOM 1702 N N . VAL A 1 215 ? -7.909 -1.623 35.195 1.00 91.94 215 VAL A N 1
ATOM 1703 C CA . VAL A 1 215 ? -7.008 -2.430 34.371 1.00 91.94 215 VAL A CA 1
ATOM 1704 C C . VAL A 1 215 ? -7.822 -3.051 33.253 1.00 91.94 215 VAL A C 1
ATOM 1706 O O . VAL A 1 215 ? -8.887 -3.616 33.500 1.00 91.94 215 VAL A O 1
ATOM 1709 N N . ASN A 1 216 ? -7.312 -2.978 32.028 1.00 93.19 216 ASN A N 1
ATOM 1710 C CA . ASN A 1 216 ? -7.967 -3.544 30.861 1.00 93.19 216 ASN A CA 1
ATOM 1711 C C . ASN A 1 216 ? -6.954 -4.185 29.913 1.00 93.19 216 ASN A C 1
ATOM 1713 O O . ASN A 1 216 ? -5.868 -3.662 29.696 1.00 93.19 216 ASN A O 1
ATOM 1717 N N . ILE A 1 217 ? -7.302 -5.340 29.363 1.00 95.00 217 ILE A N 1
ATOM 1718 C CA . ILE A 1 217 ? -6.526 -6.043 28.351 1.00 95.00 217 ILE A CA 1
ATOM 1719 C C . ILE A 1 217 ? -7.446 -6.258 27.162 1.00 95.00 217 ILE A C 1
ATOM 1721 O O . ILE A 1 217 ? -8.448 -6.959 27.283 1.00 95.00 217 ILE A O 1
ATOM 1725 N N . ASN A 1 218 ? -7.094 -5.690 26.015 1.00 95.56 218 ASN A N 1
ATOM 1726 C CA . ASN A 1 218 ? -7.780 -5.933 24.754 1.00 95.56 218 ASN A CA 1
ATOM 1727 C C . ASN A 1 218 ? -6.905 -6.806 23.863 1.00 95.56 218 ASN A C 1
ATOM 1729 O O . ASN A 1 218 ? -5.690 -6.605 23.779 1.00 95.56 218 ASN A O 1
ATOM 1733 N N . TRP A 1 219 ? -7.519 -7.718 23.127 1.00 97.50 219 TRP A N 1
ATOM 1734 C CA . TRP A 1 219 ? -6.839 -8.482 22.090 1.00 97.50 219 TRP A CA 1
ATOM 1735 C C . TRP A 1 219 ? -7.742 -8.648 20.877 1.00 97.50 219 TRP A C 1
ATOM 1737 O O . TRP A 1 219 ? -8.961 -8.710 20.996 1.00 97.50 219 TRP A O 1
ATOM 1747 N N . LEU A 1 220 ? -7.132 -8.711 19.699 1.00 98.06 220 LEU A N 1
ATOM 1748 C CA . LEU A 1 220 ? -7.817 -8.846 18.418 1.00 98.06 220 LEU A CA 1
ATOM 1749 C C . LEU A 1 220 ? -7.048 -9.841 17.561 1.00 98.06 220 LEU A C 1
ATOM 1751 O O . LEU A 1 220 ? -5.834 -9.725 17.432 1.00 98.06 220 LEU A O 1
ATOM 1755 N N . ILE A 1 221 ? -7.766 -10.763 16.932 1.00 98.50 221 ILE A N 1
ATOM 1756 C CA . ILE A 1 221 ? -7.285 -11.592 15.831 1.00 98.50 221 ILE A CA 1
ATOM 1757 C C . ILE A 1 221 ? -8.207 -11.329 14.645 1.00 98.50 221 ILE A C 1
ATOM 1759 O O . ILE A 1 221 ? -9.425 -11.395 14.777 1.00 98.50 221 ILE A O 1
ATOM 1763 N N . ARG A 1 222 ? -7.643 -11.027 13.480 1.00 98.50 222 ARG A N 1
ATOM 1764 C CA . ARG A 1 222 ? -8.381 -10.764 12.245 1.00 98.50 222 ARG A CA 1
ATOM 1765 C C . ARG A 1 222 ? -7.719 -11.496 11.090 1.00 98.50 222 ARG A C 1
ATOM 1767 O O . ARG A 1 222 ? -6.534 -11.300 10.840 1.00 98.50 222 ARG A O 1
ATOM 1774 N N . SER A 1 223 ? -8.496 -12.298 10.375 1.00 98.50 223 SER A N 1
ATOM 1775 C CA . SER A 1 223 ? -8.076 -12.930 9.125 1.00 98.50 223 SER A CA 1
ATOM 1776 C C . SER A 1 223 ? -8.719 -12.210 7.948 1.00 98.50 223 SER A C 1
ATOM 1778 O O . SER A 1 223 ? -9.919 -11.944 7.983 1.00 98.50 223 SER A O 1
ATOM 1780 N N . GLY A 1 224 ? -7.921 -11.889 6.934 1.00 98.31 224 GLY A N 1
ATOM 1781 C CA . GLY A 1 224 ? -8.338 -11.208 5.714 1.00 98.31 224 GLY A CA 1
ATOM 1782 C C . GLY A 1 224 ? -8.234 -12.125 4.500 1.00 98.31 224 GLY A C 1
ATOM 1783 O O . GLY A 1 224 ? -7.217 -12.789 4.294 1.00 98.31 224 GLY A O 1
ATOM 1784 N N . PHE A 1 225 ? -9.276 -12.138 3.680 1.00 97.81 225 PHE A N 1
ATOM 1785 C CA . PHE A 1 225 ? -9.391 -12.965 2.486 1.00 97.81 225 PHE A CA 1
ATOM 1786 C C . PHE A 1 225 ? -9.690 -12.093 1.274 1.00 97.81 225 PHE A C 1
ATOM 1788 O O . PHE A 1 225 ? -10.455 -11.130 1.353 1.00 97.81 225 PHE A O 1
ATOM 1795 N N . TYR A 1 226 ? -9.101 -12.457 0.141 1.00 96.19 226 TYR A N 1
ATOM 1796 C CA . TYR A 1 226 ? -9.208 -11.700 -1.096 1.00 96.19 226 TYR A CA 1
ATOM 1797 C C . TYR A 1 226 ? -9.819 -12.539 -2.207 1.00 96.19 226 TYR A C 1
ATOM 1799 O O . TYR A 1 226 ? -9.397 -13.672 -2.460 1.00 96.19 226 TYR A O 1
ATOM 1807 N N . ASN A 1 227 ? -10.762 -11.934 -2.923 1.00 90.25 227 ASN A N 1
ATOM 1808 C CA . ASN A 1 227 ? -11.234 -12.469 -4.191 1.00 90.25 227 ASN A CA 1
ATOM 1809 C C . ASN A 1 227 ? -10.301 -12.047 -5.328 1.00 90.25 227 ASN A C 1
ATOM 1811 O O . ASN A 1 227 ? -9.620 -11.021 -5.259 1.00 90.25 227 ASN A O 1
ATOM 1815 N N . GLN A 1 228 ? -10.293 -12.843 -6.396 1.00 95.06 228 GLN A N 1
ATOM 1816 C CA . GLN A 1 228 ? -9.664 -12.434 -7.646 1.00 95.06 228 GLN A CA 1
ATOM 1817 C C . GLN A 1 228 ? -10.365 -11.195 -8.193 1.00 95.06 228 GLN A C 1
ATOM 1819 O O . GLN A 1 228 ? -11.591 -11.135 -8.226 1.00 95.06 228 GLN A O 1
ATOM 1824 N N . THR A 1 229 ? -9.583 -10.206 -8.611 1.00 96.44 229 THR A N 1
ATOM 1825 C CA . THR A 1 229 ? -10.102 -8.965 -9.189 1.00 96.44 229 THR A CA 1
ATOM 1826 C C . THR A 1 229 ? -9.259 -8.578 -10.391 1.00 96.44 229 THR A C 1
ATOM 1828 O O . THR A 1 229 ? -8.043 -8.762 -10.394 1.00 96.44 229 THR A O 1
ATOM 1831 N N . ARG A 1 230 ? -9.907 -8.032 -11.420 1.00 96.81 230 ARG A N 1
ATOM 1832 C CA . ARG A 1 230 ? -9.226 -7.499 -12.596 1.00 96.81 230 ARG A CA 1
ATOM 1833 C C . ARG A 1 230 ? -8.919 -6.019 -12.385 1.00 96.81 230 ARG A C 1
ATOM 1835 O O . ARG A 1 230 ? -9.827 -5.236 -12.109 1.00 96.81 230 ARG A O 1
ATOM 1842 N N . VAL A 1 231 ? -7.653 -5.645 -12.514 1.00 96.88 231 VAL A N 1
ATOM 1843 C CA . VAL A 1 231 ? -7.155 -4.282 -12.280 1.00 96.88 231 VAL A CA 1
ATOM 1844 C C . VAL A 1 231 ? -6.321 -3.813 -13.470 1.00 96.88 231 VAL A C 1
ATOM 1846 O O . VAL A 1 231 ? -5.918 -4.620 -14.306 1.00 96.88 231 VAL A O 1
ATOM 1849 N N . ASN A 1 232 ? -6.098 -2.503 -13.578 1.00 96.75 232 ASN A N 1
ATOM 1850 C CA . ASN A 1 232 ? -5.246 -1.944 -14.625 1.00 96.75 232 ASN A CA 1
ATOM 1851 C C . ASN A 1 232 ? -3.801 -2.418 -14.433 1.00 96.75 232 ASN A C 1
ATOM 1853 O O . ASN A 1 232 ? -3.290 -2.441 -13.311 1.00 96.75 232 ASN A O 1
ATOM 1857 N N . SER A 1 233 ? -3.161 -2.830 -15.523 1.00 95.56 233 SER A N 1
ATOM 1858 C CA . SER A 1 233 ? -1.779 -3.303 -15.493 1.00 95.56 233 SER A CA 1
ATOM 1859 C C . SER A 1 233 ? -0.820 -2.130 -15.355 1.00 95.56 233 SER A C 1
ATOM 1861 O O . SER A 1 233 ? -0.949 -1.184 -16.127 1.00 95.56 233 SER A O 1
ATOM 1863 N N . PRO A 1 234 ? 0.131 -2.164 -14.405 1.00 93.69 234 PRO A N 1
ATOM 1864 C CA . PRO A 1 234 ? 1.193 -1.175 -14.376 1.00 93.69 234 PRO A CA 1
ATOM 1865 C C . PRO A 1 234 ? 2.107 -1.376 -15.582 1.00 93.69 234 PRO A C 1
ATOM 1867 O O . PRO A 1 234 ? 2.622 -2.474 -15.796 1.00 93.69 234 PRO A O 1
ATOM 1870 N N . ILE A 1 235 ? 2.294 -0.313 -16.361 1.00 92.50 235 ILE A N 1
ATOM 1871 C CA . ILE A 1 235 ? 3.164 -0.318 -17.532 1.00 92.50 235 ILE A CA 1
ATOM 1872 C C . ILE A 1 235 ? 4.548 0.167 -17.107 1.00 92.50 235 ILE A C 1
ATOM 1874 O O . ILE A 1 235 ? 4.708 1.209 -16.473 1.00 92.50 235 ILE A O 1
ATOM 1878 N N . SER A 1 236 ? 5.558 -0.637 -17.412 1.00 90.44 236 SER A N 1
ATOM 1879 C CA . SER A 1 236 ? 6.951 -0.387 -17.064 1.00 90.44 236 SER A CA 1
ATOM 1880 C C . SER A 1 236 ? 7.840 -1.098 -18.065 1.00 90.44 236 SER A C 1
ATOM 1882 O O . SER A 1 236 ? 7.552 -2.225 -18.452 1.00 90.44 236 SER A O 1
ATOM 1884 N N . PHE A 1 237 ? 8.948 -0.460 -18.425 1.00 87.56 237 PHE A N 1
ATOM 1885 C CA . PHE A 1 237 ? 9.960 -1.058 -19.286 1.00 87.56 237 PHE A CA 1
ATOM 1886 C C . PHE A 1 237 ? 10.817 -2.133 -18.599 1.00 87.56 237 PHE A C 1
ATOM 1888 O O . PHE A 1 237 ? 11.548 -2.871 -19.255 1.00 87.56 237 PHE A O 1
ATOM 1895 N N . VAL A 1 238 ? 10.755 -2.237 -17.269 1.00 85.00 238 VAL A N 1
ATOM 1896 C CA . VAL A 1 238 ? 11.594 -3.175 -16.524 1.00 85.00 238 VAL A CA 1
ATOM 1897 C C . VAL A 1 238 ? 11.103 -4.597 -16.779 1.00 85.00 238 VAL A C 1
ATOM 1899 O O . VAL A 1 238 ? 9.919 -4.875 -16.612 1.00 85.00 238 VAL A O 1
ATOM 1902 N N . ASN A 1 239 ? 12.037 -5.498 -17.105 1.00 83.62 239 ASN A N 1
ATOM 1903 C CA . ASN A 1 239 ? 11.782 -6.898 -17.471 1.00 83.62 239 ASN A CA 1
ATOM 1904 C C . ASN A 1 239 ? 11.192 -7.099 -18.884 1.00 83.62 239 ASN A C 1
ATOM 1906 O O . ASN A 1 239 ? 10.689 -8.181 -19.176 1.00 83.62 239 ASN A O 1
ATOM 1910 N N . PHE A 1 240 ? 11.294 -6.095 -19.761 1.00 87.81 240 PHE A N 1
ATOM 1911 C CA . PHE A 1 240 ? 10.911 -6.195 -21.172 1.00 87.81 240 PHE A CA 1
ATOM 1912 C C . PHE A 1 240 ? 12.088 -5.894 -22.103 1.00 87.81 240 PHE A C 1
ATOM 1914 O O . PHE A 1 240 ? 12.985 -5.128 -21.765 1.00 87.81 240 PHE A O 1
ATOM 1921 N N . ASN A 1 241 ? 12.052 -6.475 -23.306 1.00 83.50 241 ASN A N 1
ATOM 1922 C CA . ASN A 1 241 ? 13.058 -6.259 -24.357 1.00 83.50 241 ASN A CA 1
ATOM 1923 C C . ASN A 1 241 ? 12.731 -5.053 -25.260 1.00 83.50 241 ASN A C 1
ATOM 1925 O O . ASN A 1 241 ? 13.284 -4.913 -26.345 1.00 83.50 241 ASN A O 1
ATOM 1929 N N . THR A 1 242 ? 11.790 -4.211 -24.845 1.00 85.19 242 THR A N 1
ATOM 1930 C CA . THR A 1 242 ? 11.362 -2.999 -25.545 1.00 85.19 242 THR A CA 1
ATOM 1931 C C . THR A 1 242 ? 11.062 -1.936 -24.500 1.00 85.19 242 THR A C 1
ATOM 1933 O O . THR A 1 242 ? 10.641 -2.255 -23.386 1.00 85.19 242 THR A O 1
ATOM 1936 N N . PHE A 1 243 ? 11.266 -0.672 -24.860 1.00 85.50 243 PHE A N 1
ATOM 1937 C CA . PHE A 1 243 ? 10.884 0.465 -24.021 1.00 85.50 243 PHE A CA 1
ATOM 1938 C C . PHE A 1 243 ? 9.623 1.158 -24.536 1.00 85.50 243 PHE A C 1
ATOM 1940 O O . PHE A 1 243 ? 9.202 2.164 -23.964 1.00 85.50 243 PHE A O 1
ATOM 1947 N N . ASN A 1 244 ? 9.009 0.618 -25.592 1.00 85.81 244 ASN A N 1
ATOM 1948 C CA . ASN A 1 244 ? 7.758 1.114 -26.127 1.00 85.81 244 ASN A CA 1
ATOM 1949 C C . ASN A 1 244 ? 6.585 0.671 -25.220 1.00 85.81 244 ASN A C 1
ATOM 1951 O O . ASN A 1 244 ? 6.341 -0.532 -25.063 1.00 85.81 244 ASN A O 1
ATOM 1955 N N . PRO A 1 245 ? 5.839 1.618 -24.631 1.00 87.88 245 PRO A N 1
ATOM 1956 C CA . PRO A 1 245 ? 4.779 1.320 -23.675 1.00 87.88 245 PRO A CA 1
ATOM 1957 C C . PRO A 1 245 ? 3.563 0.631 -24.315 1.00 87.88 245 PRO A C 1
ATOM 1959 O O . PRO A 1 245 ? 2.919 -0.171 -23.640 1.00 87.88 245 PRO A O 1
ATOM 1962 N N . ASP A 1 246 ? 3.285 0.844 -25.608 1.00 87.94 246 ASP A N 1
ATOM 1963 C CA . ASP A 1 246 ? 2.209 0.152 -26.332 1.00 87.94 246 ASP A CA 1
ATOM 1964 C C . ASP A 1 246 ? 2.540 -1.335 -26.495 1.00 87.94 246 ASP A C 1
ATOM 1966 O O . ASP A 1 246 ? 1.701 -2.196 -26.219 1.00 87.94 246 ASP A O 1
ATOM 1970 N N . SER A 1 247 ? 3.783 -1.649 -26.866 1.00 88.44 247 SER A N 1
ATOM 1971 C CA . SER A 1 247 ? 4.270 -3.030 -26.969 1.00 88.44 247 SER A CA 1
ATOM 1972 C C . SER A 1 247 ? 4.231 -3.748 -25.619 1.00 88.44 247 SER A C 1
ATOM 1974 O O . SER A 1 247 ? 3.760 -4.884 -25.526 1.00 88.44 247 SER A O 1
ATOM 1976 N N . ILE A 1 248 ? 4.658 -3.072 -24.548 1.00 91.75 248 ILE A N 1
ATOM 1977 C CA . ILE A 1 248 ? 4.593 -3.601 -23.176 1.00 91.75 248 ILE A CA 1
ATOM 1978 C C . ILE A 1 248 ? 3.135 -3.848 -22.768 1.00 91.75 248 ILE A C 1
ATOM 1980 O O . ILE A 1 248 ? 2.786 -4.926 -22.280 1.00 91.75 248 ILE A O 1
ATOM 1984 N N . ALA A 1 249 ? 2.259 -2.869 -23.001 1.00 92.75 249 ALA A N 1
ATOM 1985 C CA . ALA A 1 249 ? 0.840 -2.967 -22.694 1.00 92.75 249 ALA A CA 1
ATOM 1986 C C . ALA A 1 249 ? 0.141 -4.071 -23.496 1.00 92.75 249 ALA A C 1
ATOM 1988 O O . ALA A 1 249 ? -0.764 -4.717 -22.971 1.00 92.75 249 ALA A O 1
ATOM 1989 N N . ALA A 1 250 ? 0.546 -4.320 -24.742 1.00 92.56 250 ALA A N 1
ATOM 1990 C CA . ALA A 1 250 ? 0.065 -5.445 -25.539 1.00 92.56 250 ALA A CA 1
ATOM 1991 C C . ALA A 1 250 ? 0.554 -6.798 -24.988 1.00 92.56 250 ALA A C 1
ATOM 1993 O O . ALA A 1 250 ? -0.235 -7.743 -24.931 1.00 92.56 250 ALA A O 1
ATOM 1994 N N . SER A 1 251 ? 1.809 -6.871 -24.523 1.00 93.88 251 SER A N 1
ATOM 1995 C CA . SER A 1 251 ? 2.404 -8.084 -23.939 1.00 93.88 251 SER A CA 1
ATOM 1996 C C . SER A 1 251 ? 1.715 -8.506 -22.642 1.00 93.88 251 SER A C 1
ATOM 1998 O O . SER A 1 251 ? 1.341 -9.663 -22.492 1.00 93.88 251 SER A O 1
ATOM 2000 N N . ILE A 1 252 ? 1.493 -7.571 -21.713 1.00 95.38 252 ILE A N 1
ATOM 2001 C CA . ILE A 1 252 ? 0.819 -7.855 -20.432 1.00 95.38 252 ILE A CA 1
ATOM 2002 C C . ILE A 1 252 ? -0.708 -7.914 -20.622 1.00 95.38 252 ILE A C 1
ATOM 2004 O O . ILE A 1 252 ? -1.409 -8.721 -20.005 1.00 95.38 252 ILE A O 1
ATOM 2008 N N . GLY A 1 253 ? -1.235 -7.038 -21.478 1.00 95.44 253 GLY A N 1
ATOM 2009 C CA . GLY A 1 253 ? -2.638 -6.637 -21.548 1.00 95.44 253 GLY A CA 1
ATOM 2010 C C . GLY A 1 253 ? -2.935 -5.433 -20.641 1.00 95.44 253 GLY A C 1
ATOM 2011 O O . GLY A 1 253 ? -2.445 -5.358 -19.514 1.00 95.44 253 GLY A O 1
ATOM 2012 N N . LEU A 1 254 ? -3.817 -4.519 -21.082 1.00 94.75 254 LEU A N 1
ATOM 2013 C CA . LEU A 1 254 ? -4.212 -3.309 -20.323 1.00 94.75 254 LEU A CA 1
ATOM 2014 C C . LEU A 1 254 ? -4.738 -3.593 -18.907 1.00 94.75 254 LEU A C 1
ATOM 2016 O O . LEU A 1 254 ? -4.715 -2.723 -18.034 1.00 94.75 254 LEU A O 1
ATOM 2020 N N . LYS A 1 255 ? -5.261 -4.802 -18.685 1.00 96.88 255 LYS A N 1
ATOM 2021 C CA . LYS A 1 255 ? -5.752 -5.259 -17.389 1.00 96.88 255 LYS A CA 1
ATOM 2022 C C . LYS A 1 255 ? -5.329 -6.694 -17.119 1.00 96.88 255 LYS A C 1
ATOM 2024 O O . LYS A 1 255 ? -5.672 -7.573 -17.914 1.00 96.88 255 LYS A O 1
ATOM 2029 N N . HIS A 1 256 ? -4.752 -6.927 -15.948 1.00 97.00 256 HIS A N 1
ATOM 2030 C CA . HIS A 1 256 ? -4.424 -8.250 -15.425 1.00 97.00 256 HIS A CA 1
ATOM 2031 C C . HIS A 1 256 ? -5.363 -8.625 -14.274 1.00 97.00 256 HIS A C 1
ATOM 2033 O O . HIS A 1 256 ? -6.031 -7.776 -13.674 1.00 97.00 256 HIS A O 1
ATOM 2039 N N . THR A 1 257 ? -5.418 -9.913 -13.961 1.00 98.19 257 THR A N 1
ATOM 2040 C CA . THR A 1 257 ? -6.118 -10.423 -12.782 1.00 98.19 257 THR A CA 1
ATOM 2041 C C . THR A 1 257 ? -5.127 -10.596 -11.641 1.00 98.19 257 THR A C 1
ATOM 2043 O O . THR A 1 257 ? -4.065 -11.187 -11.812 1.00 98.19 257 THR A O 1
ATOM 2046 N N . ILE A 1 258 ? -5.490 -10.114 -10.456 1.00 97.69 258 ILE A N 1
ATOM 2047 C CA . ILE A 1 258 ? -4.720 -10.280 -9.225 1.00 97.69 258 ILE A CA 1
ATOM 2048 C C . ILE A 1 258 ? -5.549 -11.034 -8.185 1.00 97.69 258 ILE A C 1
ATOM 2050 O O . ILE A 1 258 ? -6.748 -10.795 -8.022 1.00 97.69 258 ILE A O 1
ATOM 2054 N N . LYS A 1 259 ? -4.898 -11.929 -7.440 1.00 96.94 259 LYS A N 1
ATOM 2055 C CA . LYS A 1 259 ? -5.391 -12.462 -6.165 1.00 96.94 259 LYS A CA 1
ATOM 2056 C C . LYS A 1 259 ? -4.355 -12.169 -5.098 1.00 96.94 259 LYS A C 1
ATOM 2058 O O . LYS A 1 259 ? -3.269 -12.754 -5.117 1.00 96.94 259 LYS A O 1
ATOM 2063 N N . LYS A 1 260 ? -4.696 -11.278 -4.170 1.00 97.25 260 LYS A N 1
ATOM 2064 C CA . LYS A 1 260 ? -3.806 -10.979 -3.053 1.00 97.25 260 LYS A CA 1
ATOM 2065 C C . LYS A 1 260 ? -3.738 -12.164 -2.089 1.00 97.25 260 LYS A C 1
ATOM 2067 O O . LYS A 1 260 ? -4.704 -12.913 -1.936 1.00 97.25 260 LYS A O 1
ATOM 2072 N N . GLY A 1 261 ? -2.583 -12.350 -1.464 1.00 97.56 261 GLY A N 1
ATOM 2073 C CA . GLY A 1 261 ? -2.388 -13.367 -0.444 1.00 97.56 261 GLY A CA 1
ATOM 2074 C C . GLY A 1 261 ? -3.236 -13.078 0.792 1.00 97.56 261 GLY A C 1
ATOM 2075 O O . GLY A 1 261 ? -3.397 -11.923 1.178 1.00 97.56 261 GLY A O 1
ATOM 2076 N N . ASN A 1 262 ? -3.756 -14.132 1.422 1.00 97.31 262 ASN A N 1
ATOM 2077 C CA . ASN A 1 262 ? -4.530 -14.004 2.657 1.00 97.31 262 ASN A CA 1
ATOM 2078 C C . ASN A 1 262 ? -3.698 -13.347 3.765 1.00 97.31 262 ASN A C 1
ATOM 2080 O O . ASN A 1 262 ? -2.475 -13.511 3.826 1.00 97.31 262 ASN A O 1
ATOM 2084 N N . GLU A 1 263 ? -4.382 -12.641 4.654 1.00 98.00 263 GLU A N 1
ATOM 2085 C CA . GLU A 1 263 ? -3.782 -11.853 5.724 1.00 98.00 263 GLU A CA 1
ATOM 2086 C C . GLU A 1 263 ? -4.175 -12.391 7.096 1.00 98.00 263 GLU A C 1
ATOM 2088 O O . GLU A 1 263 ? -5.292 -12.861 7.301 1.00 98.00 263 GLU A O 1
ATOM 2093 N N . LEU A 1 264 ? -3.258 -12.274 8.050 1.00 98.56 264 LEU A N 1
ATOM 2094 C CA . LEU A 1 264 ? -3.510 -12.489 9.465 1.00 98.56 264 LEU A CA 1
ATOM 2095 C C . LEU A 1 264 ? -2.950 -11.301 10.238 1.00 98.56 264 LEU A C 1
ATOM 2097 O O . LEU A 1 264 ? -1.764 -10.988 10.154 1.00 98.56 264 LEU A O 1
ATOM 2101 N N . PHE A 1 265 ? -3.806 -10.665 11.020 1.00 98.38 265 PHE A N 1
ATOM 2102 C CA . PHE A 1 265 ? -3.441 -9.643 11.982 1.00 98.38 265 PHE A CA 1
ATOM 2103 C C . PHE A 1 265 ? -3.788 -10.138 13.380 1.00 98.38 265 PHE A C 1
ATOM 2105 O O . PHE A 1 265 ? -4.896 -10.623 13.602 1.00 98.38 265 PHE A O 1
ATOM 2112 N N . ALA A 1 266 ? -2.872 -9.988 14.328 1.00 98.44 266 ALA A N 1
ATOM 2113 C CA . ALA A 1 266 ? -3.178 -10.186 15.734 1.00 98.44 266 ALA A CA 1
ATOM 2114 C C . ALA A 1 266 ? -2.522 -9.101 16.584 1.00 98.44 266 ALA A C 1
ATOM 2116 O O . ALA A 1 266 ? -1.419 -8.651 16.281 1.00 98.44 266 ALA A O 1
ATOM 2117 N N . MET A 1 267 ? -3.188 -8.684 17.654 1.00 98.06 267 MET A N 1
ATOM 2118 C CA . MET A 1 267 ? -2.639 -7.740 18.621 1.00 98.06 267 MET A CA 1
ATOM 2119 C C . MET A 1 267 ? -3.138 -8.025 20.031 1.00 98.06 267 MET A C 1
ATOM 2121 O O . MET A 1 267 ? -4.237 -8.547 20.217 1.00 98.06 267 MET A O 1
ATOM 2125 N N . ALA A 1 268 ? -2.346 -7.605 21.009 1.00 98.00 268 ALA A N 1
ATOM 2126 C CA . ALA A 1 268 ? -2.741 -7.530 22.406 1.00 98.00 268 ALA A CA 1
ATOM 2127 C C . ALA A 1 268 ? -2.240 -6.210 23.001 1.00 98.00 268 ALA A C 1
ATOM 2129 O O . ALA A 1 268 ? -1.122 -5.778 22.709 1.00 98.00 268 ALA A O 1
ATOM 2130 N N . LYS A 1 269 ? -3.074 -5.572 23.820 1.00 97.69 269 LYS A N 1
ATOM 2131 C CA . LYS A 1 269 ? -2.796 -4.305 24.496 1.00 97.69 269 LYS A CA 1
ATOM 2132 C C . LYS A 1 269 ? -3.248 -4.401 25.944 1.00 97.69 269 LYS A C 1
ATOM 2134 O O . LYS A 1 269 ? -4.407 -4.707 26.197 1.00 97.69 269 LYS A O 1
ATOM 2139 N N . GLY A 1 270 ? -2.351 -4.103 26.874 1.00 96.94 270 GLY A N 1
ATOM 2140 C CA . GLY A 1 270 ? -2.692 -3.850 28.269 1.00 96.94 270 GLY A CA 1
ATOM 2141 C C . GLY A 1 270 ? -2.814 -2.351 28.513 1.00 96.94 270 GLY A C 1
ATOM 2142 O O . GLY A 1 270 ? -2.003 -1.579 28.009 1.00 96.94 270 GLY A O 1
ATOM 2143 N N . LYS A 1 271 ? -3.813 -1.943 29.287 1.00 95.88 271 LYS A N 1
ATOM 2144 C CA . LYS A 1 271 ? -4.077 -0.582 29.746 1.00 95.88 271 LYS A CA 1
ATOM 2145 C C . LYS A 1 271 ? -4.166 -0.591 31.270 1.00 95.88 271 LYS A C 1
ATOM 2147 O O . LYS A 1 271 ? -4.865 -1.420 31.851 1.00 95.88 271 LYS A O 1
ATOM 2152 N N . LEU A 1 272 ? -3.475 0.349 31.897 1.00 95.19 272 LEU A N 1
ATOM 2153 C CA . LEU A 1 272 ? -3.483 0.587 33.332 1.00 95.19 272 LEU A CA 1
ATOM 2154 C C . LEU A 1 272 ? -3.763 2.062 33.586 1.00 95.19 272 LEU A C 1
ATOM 2156 O O . LEU A 1 272 ? -3.100 2.946 33.046 1.00 95.19 272 LEU A O 1
ATOM 2160 N N . GLU A 1 273 ? -4.725 2.329 34.449 1.00 93.75 273 GLU A N 1
ATOM 2161 C CA . GLU A 1 273 ? -4.958 3.657 34.984 1.00 93.75 273 GLU A CA 1
ATOM 2162 C C . GLU A 1 273 ? -3.873 4.034 36.006 1.00 93.75 273 GLU A C 1
ATOM 2164 O O . GLU A 1 273 ? -3.678 3.353 37.013 1.00 93.75 273 GLU A O 1
ATOM 2169 N N . LEU A 1 274 ? -3.146 5.124 35.749 1.00 92.44 274 LEU A N 1
ATOM 2170 C CA . LEU A 1 274 ? -2.140 5.660 36.670 1.00 92.44 274 LEU A CA 1
ATOM 2171 C C . LEU A 1 274 ? -2.781 6.591 37.701 1.00 92.44 274 LEU A C 1
ATOM 2173 O O . LEU A 1 274 ? -2.536 6.456 38.905 1.00 92.44 274 LEU A O 1
ATOM 2177 N N . ILE A 1 275 ? -3.623 7.510 37.223 1.00 91.44 275 ILE A N 1
ATOM 2178 C CA . ILE A 1 275 ? -4.391 8.454 38.037 1.00 91.44 275 ILE A CA 1
ATOM 2179 C C . ILE A 1 275 ? -5.875 8.184 37.764 1.00 91.44 275 ILE A C 1
ATOM 2181 O O . ILE A 1 275 ? -6.281 8.342 36.610 1.00 91.44 275 ILE A O 1
ATOM 2185 N N . PRO A 1 276 ? -6.675 7.803 38.781 1.00 88.62 276 PRO A N 1
ATOM 2186 C CA . PRO A 1 276 ? -8.082 7.459 38.608 1.00 88.62 276 PRO A CA 1
ATOM 2187 C C . PRO A 1 276 ? -8.847 8.562 37.899 1.00 88.62 276 PRO A C 1
ATOM 2189 O O . PRO A 1 276 ? -8.717 9.716 38.293 1.00 88.62 276 PRO A O 1
ATOM 2192 N N . ASP A 1 277 ? -9.634 8.206 36.893 1.00 87.50 277 ASP A N 1
ATOM 2193 C CA . ASP A 1 277 ? -10.437 9.071 36.028 1.00 87.50 277 ASP A CA 1
ATOM 2194 C C . ASP A 1 277 ? -9.662 10.055 35.134 1.00 87.50 277 ASP A C 1
ATOM 2196 O O . ASP A 1 277 ? -10.288 10.721 34.312 1.00 87.50 277 ASP A O 1
ATOM 2200 N N . TRP A 1 278 ? -8.335 10.164 35.266 1.00 91.31 278 TRP A N 1
ATOM 2201 C CA . TRP A 1 278 ? -7.557 11.238 34.633 1.00 91.31 278 TRP A CA 1
ATOM 2202 C C . TRP A 1 278 ? -6.484 10.743 33.674 1.00 91.31 278 TRP A C 1
ATOM 2204 O O . TRP A 1 278 ? -6.328 11.310 32.597 1.00 91.31 278 TRP A O 1
ATOM 2214 N N . VAL A 1 279 ? -5.700 9.729 34.049 1.00 95.31 279 VAL A N 1
ATOM 2215 C CA . VAL A 1 279 ? -4.523 9.323 33.266 1.00 95.31 279 VAL A CA 1
ATOM 2216 C C . VAL A 1 279 ? -4.399 7.815 33.221 1.00 95.31 279 VAL A C 1
ATOM 2218 O O . VAL A 1 279 ? -4.365 7.152 34.258 1.00 95.31 279 VAL A O 1
ATOM 2221 N N . SER A 1 280 ? -4.222 7.279 32.019 1.00 96.19 280 SER A N 1
ATOM 2222 C CA . SER A 1 280 ? -3.865 5.882 31.806 1.00 96.19 280 SER A CA 1
ATOM 2223 C C . SER A 1 280 ? -2.673 5.732 30.872 1.00 96.19 280 SER A C 1
ATOM 2225 O O . SER A 1 280 ? -2.393 6.585 30.029 1.00 96.19 280 SER A O 1
ATOM 2227 N N . VAL A 1 281 ? -1.969 4.619 31.035 1.00 97.19 281 VAL A N 1
ATOM 2228 C CA . VAL A 1 281 ? -0.916 4.167 30.130 1.00 97.19 281 VAL A CA 1
ATOM 2229 C C . VAL A 1 281 ? -1.318 2.838 29.533 1.00 97.19 281 VAL A C 1
ATOM 2231 O O . VAL A 1 281 ? -1.958 2.010 30.182 1.00 97.19 281 VAL A O 1
ATOM 2234 N N . SER A 1 282 ? -0.940 2.620 28.285 1.00 97.00 282 SER A N 1
ATOM 2235 C CA . SER A 1 282 ? -1.128 1.343 27.628 1.00 97.00 282 SER A CA 1
ATOM 2236 C C . SER A 1 282 ? 0.090 0.956 26.813 1.00 97.00 282 SER A C 1
ATOM 2238 O O . SER A 1 282 ? 0.850 1.804 26.351 1.00 97.00 282 SER A O 1
ATOM 2240 N N . GLY A 1 283 ? 0.282 -0.346 26.671 1.00 97.88 283 GLY A N 1
ATOM 2241 C CA . GLY A 1 283 ? 1.374 -0.935 25.919 1.00 97.88 283 GLY A CA 1
ATOM 2242 C C . GLY A 1 283 ? 0.924 -2.238 25.287 1.00 97.88 283 GLY A C 1
ATOM 2243 O O . GLY A 1 283 ? 0.066 -2.944 25.826 1.00 97.88 283 GLY A O 1
ATOM 2244 N N . GLY A 1 284 ? 1.476 -2.553 24.125 1.00 97.75 284 GLY A N 1
ATOM 2245 C CA . GLY A 1 284 ? 1.071 -3.738 23.393 1.00 97.75 284 GLY A CA 1
ATOM 2246 C C . GLY A 1 284 ? 2.007 -4.121 22.266 1.00 97.75 284 GLY A C 1
ATOM 2247 O O . GLY A 1 284 ? 3.019 -3.473 21.994 1.00 97.75 284 GLY A O 1
ATOM 2248 N N . ALA A 1 285 ? 1.639 -5.212 21.609 1.00 97.75 285 ALA A N 1
ATOM 2249 C CA . ALA A 1 285 ? 2.324 -5.718 20.437 1.00 97.75 285 ALA A CA 1
ATOM 2250 C C . ALA A 1 285 ? 1.310 -6.141 19.379 1.00 97.75 285 ALA A C 1
ATOM 2252 O O . ALA A 1 285 ? 0.175 -6.515 19.687 1.00 97.75 285 ALA A O 1
ATOM 2253 N N . SER A 1 286 ? 1.737 -6.093 18.123 1.00 97.69 286 SER A N 1
ATOM 2254 C CA . SER A 1 286 ? 0.966 -6.587 16.991 1.00 97.69 286 SER A CA 1
ATOM 2255 C C . SER A 1 286 ? 1.841 -7.391 16.040 1.00 97.69 286 SER A C 1
ATOM 2257 O O . SER A 1 286 ? 3.041 -7.141 15.909 1.00 97.69 286 SER A O 1
ATOM 2259 N N . ILE A 1 287 ? 1.221 -8.357 15.374 1.00 98.00 287 ILE A N 1
ATOM 2260 C CA . ILE A 1 287 ? 1.788 -9.133 14.281 1.00 98.00 287 ILE A CA 1
ATOM 2261 C C . ILE A 1 287 ? 0.876 -9.010 13.066 1.00 98.00 287 ILE A C 1
ATOM 2263 O O . ILE A 1 287 ? -0.347 -9.094 13.171 1.00 98.00 287 ILE A O 1
ATOM 2267 N N . TYR A 1 288 ? 1.489 -8.826 11.905 1.00 98.06 288 TYR A N 1
ATOM 2268 C CA . TYR A 1 288 ? 0.824 -8.801 10.615 1.00 98.06 288 TYR A CA 1
ATOM 2269 C C . TYR A 1 288 ? 1.561 -9.718 9.644 1.00 98.06 288 TYR A C 1
ATOM 2271 O O . TYR A 1 288 ? 2.764 -9.566 9.412 1.00 98.06 288 TYR A O 1
ATOM 2279 N N . LEU A 1 289 ? 0.835 -10.680 9.088 1.00 98.25 289 LEU A N 1
ATOM 2280 C CA . LEU A 1 289 ? 1.319 -11.646 8.114 1.00 98.25 289 LEU A CA 1
ATOM 2281 C C . LEU A 1 289 ? 0.456 -11.558 6.861 1.00 98.25 289 LEU A C 1
ATOM 2283 O O . LEU A 1 289 ? -0.766 -11.500 6.958 1.00 98.25 289 LEU A O 1
ATOM 2287 N N . LYS A 1 290 ? 1.087 -11.612 5.691 1.00 98.25 290 LYS A N 1
ATOM 2288 C CA . LYS A 1 290 ? 0.405 -11.668 4.397 1.00 98.25 290 LYS A CA 1
ATOM 2289 C C . LYS A 1 290 ? 1.051 -12.724 3.510 1.00 98.25 290 LYS A C 1
ATOM 2291 O O . LYS A 1 290 ? 2.276 -12.755 3.363 1.00 98.25 290 LYS A O 1
ATOM 2296 N N . GLY A 1 291 ? 0.222 -13.569 2.904 1.00 98.06 291 GLY A N 1
ATOM 2297 C CA . GLY A 1 291 ? 0.632 -14.525 1.879 1.00 98.06 291 GLY A CA 1
ATOM 2298 C C . GLY A 1 291 ? 1.147 -13.848 0.604 1.00 98.06 291 GLY A C 1
ATOM 2299 O O . GLY A 1 291 ? 1.069 -12.631 0.438 1.00 98.06 291 GLY A O 1
ATOM 2300 N N . ARG A 1 292 ? 1.689 -14.641 -0.322 1.00 97.75 292 ARG A N 1
ATOM 2301 C CA . ARG A 1 292 ? 2.163 -14.105 -1.603 1.00 97.75 292 ARG A CA 1
ATOM 2302 C C . ARG A 1 292 ? 0.973 -13.773 -2.497 1.00 97.75 292 ARG A C 1
ATOM 2304 O O . ARG A 1 292 ? 0.007 -14.533 -2.515 1.00 97.75 292 ARG A O 1
ATOM 2311 N N . ASP A 1 293 ? 1.070 -12.681 -3.240 1.00 98.12 293 ASP A N 1
ATOM 2312 C CA . ASP A 1 293 ? 0.097 -12.343 -4.275 1.00 98.12 293 ASP A CA 1
ATOM 2313 C C . ASP A 1 293 ? 0.328 -13.208 -5.519 1.00 98.12 293 ASP A C 1
ATOM 2315 O O . ASP A 1 293 ? 1.446 -13.643 -5.800 1.00 98.12 293 ASP A O 1
ATOM 2319 N N . THR A 1 294 ? -0.740 -13.463 -6.268 1.00 97.81 294 THR A N 1
ATOM 2320 C CA . THR A 1 294 ? -0.677 -14.146 -7.566 1.00 97.81 294 THR A CA 1
ATOM 2321 C C . THR A 1 294 ? -1.278 -13.255 -8.639 1.00 97.81 294 THR A C 1
ATOM 2323 O O . THR A 1 294 ? -2.295 -12.596 -8.404 1.00 97.81 294 THR A O 1
ATOM 2326 N N . PHE A 1 295 ? -0.631 -13.244 -9.797 1.00 97.75 295 PHE A N 1
ATOM 2327 C CA . PHE A 1 295 ? -0.961 -12.416 -10.949 1.00 97.75 295 PHE A CA 1
ATOM 2328 C C . PHE A 1 295 ? -1.245 -13.333 -12.136 1.00 97.75 295 PHE A C 1
ATOM 2330 O O . PHE A 1 295 ? -0.668 -14.418 -12.221 1.00 97.75 295 PHE A O 1
ATOM 2337 N N . TYR A 1 296 ? -2.166 -12.910 -12.994 1.00 97.62 296 TYR A N 1
ATOM 2338 C CA . TYR A 1 296 ? -2.533 -13.601 -14.222 1.00 97.62 296 TYR A CA 1
ATOM 2339 C C . TYR A 1 296 ? -2.702 -12.560 -15.324 1.00 97.62 296 TYR A C 1
ATOM 2341 O O . TYR A 1 296 ? -3.607 -11.716 -15.259 1.00 97.62 296 TYR A O 1
ATOM 2349 N N . SER A 1 297 ? -1.846 -12.631 -16.330 1.00 96.81 297 SER A N 1
ATOM 2350 C CA . SER A 1 297 ? -1.839 -11.743 -17.487 1.00 96.81 297 SER A CA 1
ATOM 2351 C C . SER A 1 297 ? -1.574 -12.537 -18.768 1.00 96.81 297 SER A C 1
ATOM 2353 O O . SER A 1 297 ? -1.568 -13.770 -18.763 1.00 96.81 297 SER A O 1
ATOM 2355 N N . ASN A 1 298 ? -1.383 -11.831 -19.882 1.00 96.94 298 ASN A N 1
ATOM 2356 C CA . ASN A 1 298 ? -0.938 -12.454 -21.126 1.00 96.94 298 ASN A CA 1
ATOM 2357 C C . ASN A 1 298 ? 0.558 -12.835 -21.087 1.00 96.94 298 ASN A C 1
ATOM 2359 O O . ASN A 1 298 ? 1.018 -13.562 -21.966 1.00 96.94 298 ASN A O 1
ATOM 2363 N N . ASP A 1 299 ? 1.297 -12.398 -20.059 1.00 95.94 299 ASP A N 1
ATOM 2364 C CA . ASP A 1 299 ? 2.727 -12.638 -19.880 1.00 95.94 299 ASP A CA 1
ATOM 2365 C C . ASP A 1 299 ? 3.013 -13.357 -18.538 1.00 95.94 299 ASP A C 1
ATOM 2367 O O . ASP A 1 299 ? 3.142 -12.730 -17.479 1.00 95.94 299 ASP A O 1
ATOM 2371 N N . PRO A 1 300 ? 3.179 -14.695 -18.556 1.00 94.94 300 PRO A N 1
ATOM 2372 C CA . PRO A 1 300 ? 3.472 -15.474 -17.353 1.00 94.94 300 PRO A CA 1
ATOM 2373 C C . PRO A 1 300 ? 4.835 -15.170 -16.712 1.00 94.94 300 PRO A C 1
ATOM 2375 O O . PRO A 1 300 ? 5.061 -15.514 -15.545 1.00 94.94 300 PRO A O 1
ATOM 2378 N N . ILE A 1 301 ? 5.779 -14.593 -17.464 1.00 94.00 301 ILE A N 1
ATOM 2379 C CA . ILE A 1 301 ? 7.082 -14.183 -16.931 1.00 94.00 301 ILE A CA 1
ATOM 2380 C C . ILE A 1 301 ? 6.881 -12.921 -16.094 1.00 94.00 301 ILE A C 1
ATOM 2382 O O . ILE A 1 301 ? 7.336 -12.875 -14.946 1.00 94.00 301 ILE A O 1
ATOM 2386 N N . TRP A 1 302 ? 6.133 -11.951 -16.622 1.00 94.62 302 TRP A N 1
ATOM 2387 C CA . TRP A 1 302 ? 5.726 -10.756 -15.888 1.00 94.62 302 TRP A CA 1
ATOM 2388 C C . TRP A 1 302 ? 4.917 -11.105 -14.629 1.00 94.62 302 TRP A C 1
ATOM 2390 O O . TRP A 1 302 ? 5.210 -10.580 -13.553 1.00 94.62 302 TRP A O 1
ATOM 2400 N N . ASP A 1 303 ? 3.990 -12.067 -14.707 1.00 96.25 303 ASP A N 1
ATOM 2401 C CA . ASP A 1 303 ? 3.199 -12.521 -13.551 1.00 96.25 303 ASP A CA 1
ATOM 2402 C C . ASP A 1 303 ? 4.088 -13.009 -12.393 1.00 96.25 303 ASP A C 1
ATOM 2404 O O . ASP A 1 303 ? 3.903 -12.642 -11.224 1.00 96.25 303 ASP A O 1
ATOM 2408 N N . LYS A 1 304 ? 5.102 -13.825 -12.714 1.00 94.94 304 LYS A N 1
ATOM 2409 C CA . LYS A 1 304 ? 6.081 -14.302 -11.728 1.00 94.94 304 LYS A CA 1
ATOM 2410 C C . LYS A 1 304 ? 6.908 -13.144 -11.182 1.00 94.94 304 LYS A C 1
ATOM 2412 O O . LYS A 1 304 ? 7.034 -13.037 -9.960 1.00 94.94 304 LYS A O 1
ATOM 2417 N N . TRP A 1 305 ? 7.403 -12.272 -12.059 1.00 93.12 305 TRP A N 1
ATOM 2418 C CA . TRP A 1 305 ? 8.222 -11.108 -11.712 1.00 93.12 305 TRP A CA 1
ATOM 2419 C C . TRP A 1 305 ? 7.499 -10.107 -10.795 1.00 93.12 305 TRP A C 1
ATOM 2421 O O . TRP A 1 305 ? 8.123 -9.521 -9.903 1.00 93.12 305 TRP A O 1
ATOM 2431 N N . MET A 1 306 ? 6.182 -9.945 -10.961 1.00 94.00 306 MET A N 1
ATOM 2432 C CA . MET A 1 306 ? 5.324 -9.142 -10.083 1.00 94.00 306 MET A CA 1
ATOM 2433 C C . MET A 1 306 ? 5.117 -9.778 -8.708 1.00 94.00 306 MET A C 1
ATOM 2435 O O . MET A 1 306 ? 4.949 -9.069 -7.721 1.00 94.00 306 MET A O 1
ATOM 2439 N N . SER A 1 307 ? 5.141 -11.109 -8.606 1.00 95.94 307 SER A N 1
ATOM 2440 C CA . SER A 1 307 ? 4.939 -11.806 -7.329 1.00 95.94 307 SER A CA 1
ATOM 2441 C C . SER A 1 307 ? 6.207 -11.909 -6.476 1.00 95.94 307 SER A C 1
ATOM 2443 O O . SER A 1 307 ? 6.136 -11.794 -5.245 1.00 95.94 307 SER A O 1
ATOM 2445 N N . TYR A 1 308 ? 7.349 -12.168 -7.120 1.00 95.38 308 TYR A N 1
ATOM 2446 C CA . TYR A 1 308 ? 8.605 -12.523 -6.472 1.00 95.38 308 TYR A CA 1
ATOM 2447 C C . TYR A 1 308 ? 9.800 -12.340 -7.412 1.00 95.38 308 TYR A C 1
ATOM 2449 O O . TYR A 1 308 ? 9.784 -12.762 -8.566 1.00 95.38 308 TYR A O 1
ATOM 2457 N N . ARG A 1 309 ? 10.882 -11.789 -6.865 1.00 90.75 309 ARG A N 1
ATOM 2458 C CA . ARG A 1 309 ? 12.198 -11.679 -7.493 1.00 90.75 309 ARG A CA 1
ATOM 2459 C C . ARG A 1 309 ? 13.222 -12.122 -6.469 1.00 90.75 309 ARG A C 1
ATOM 2461 O O . ARG A 1 309 ? 13.270 -11.572 -5.366 1.00 90.75 309 ARG A O 1
ATOM 2468 N N . LYS A 1 310 ? 14.020 -13.124 -6.827 1.00 85.94 310 LYS A N 1
ATOM 2469 C CA . LYS A 1 310 ? 15.027 -13.687 -5.930 1.00 85.94 310 LYS A CA 1
ATOM 2470 C C . LYS A 1 310 ? 15.915 -12.570 -5.370 1.00 85.94 310 LYS A C 1
ATOM 2472 O O . LYS A 1 310 ? 16.348 -11.709 -6.125 1.00 85.94 310 LYS A O 1
ATOM 2477 N N . ASP A 1 311 ? 16.073 -12.565 -4.049 1.00 78.88 311 ASP A N 1
ATOM 2478 C CA . ASP A 1 311 ? 16.892 -11.632 -3.259 1.00 78.88 311 ASP A CA 1
ATOM 2479 C C . ASP A 1 311 ? 16.545 -10.130 -3.369 1.00 78.88 311 ASP A C 1
ATOM 2481 O O . ASP A 1 311 ? 17.127 -9.320 -2.657 1.00 78.88 311 ASP A O 1
ATOM 2485 N N . ASN A 1 312 ? 15.527 -9.765 -4.158 1.00 81.94 312 ASN A N 1
ATOM 2486 C CA . ASN A 1 312 ? 15.174 -8.373 -4.449 1.00 81.94 312 ASN A CA 1
ATOM 2487 C C . ASN A 1 312 ? 13.765 -7.988 -3.978 1.00 81.94 312 ASN A C 1
ATOM 2489 O O . ASN A 1 312 ? 13.560 -6.890 -3.467 1.00 81.94 312 ASN A O 1
ATOM 2493 N N . TYR A 1 313 ? 12.766 -8.856 -4.185 1.00 91.06 313 TYR A N 1
ATOM 2494 C CA . TYR A 1 313 ? 11.362 -8.491 -3.978 1.00 91.06 313 TYR A CA 1
ATOM 2495 C C . TYR A 1 313 ? 10.470 -9.701 -3.685 1.00 91.06 313 TYR A C 1
ATOM 2497 O O . TYR A 1 313 ? 10.600 -10.758 -4.296 1.00 91.06 313 TYR A O 1
ATOM 2505 N N . ASP A 1 314 ? 9.509 -9.551 -2.778 1.00 95.81 314 ASP A N 1
ATOM 2506 C CA . ASP A 1 314 ? 8.485 -10.563 -2.514 1.00 95.81 314 ASP A CA 1
ATOM 2507 C C . ASP A 1 314 ? 7.228 -9.872 -1.980 1.00 95.81 314 ASP A C 1
ATOM 2509 O O . ASP A 1 314 ? 7.305 -9.075 -1.049 1.00 95.81 314 ASP A O 1
ATOM 2513 N N . THR A 1 315 ? 6.061 -10.196 -2.533 1.00 96.94 315 THR A N 1
ATOM 2514 C CA . THR A 1 315 ? 4.780 -9.625 -2.075 1.00 96.94 315 THR A CA 1
ATOM 2515 C C . THR A 1 315 ? 4.309 -10.175 -0.720 1.00 96.94 315 THR A C 1
ATOM 2517 O O . THR A 1 315 ? 3.346 -9.656 -0.145 1.00 96.94 315 THR A O 1
ATOM 2520 N N . ARG A 1 316 ? 4.960 -11.224 -0.187 1.00 97.12 316 ARG A N 1
ATOM 2521 C CA . ARG A 1 316 ? 4.722 -11.741 1.176 1.00 97.12 316 ARG A CA 1
ATOM 2522 C C . ARG A 1 316 ? 5.180 -10.745 2.224 1.00 97.12 316 ARG A C 1
ATOM 2524 O O . ARG A 1 316 ? 6.338 -10.358 2.191 1.00 97.12 316 ARG A O 1
ATOM 2531 N N . ILE A 1 317 ? 4.357 -10.463 3.229 1.00 97.00 317 ILE A N 1
ATOM 2532 C CA . ILE A 1 317 ? 4.715 -9.528 4.305 1.00 97.00 317 ILE A CA 1
ATOM 2533 C C . ILE A 1 317 ? 4.781 -10.252 5.647 1.00 97.00 317 ILE A C 1
ATOM 2535 O O . ILE A 1 317 ? 3.929 -11.084 5.963 1.00 97.00 317 ILE A O 1
ATOM 2539 N N . ARG A 1 318 ? 5.777 -9.889 6.461 1.00 97.38 318 ARG A N 1
ATOM 2540 C CA . ARG A 1 318 ? 5.799 -10.165 7.901 1.00 97.38 318 ARG A CA 1
ATOM 2541 C C . ARG A 1 318 ? 6.215 -8.905 8.644 1.00 97.38 318 ARG A C 1
ATOM 2543 O O . 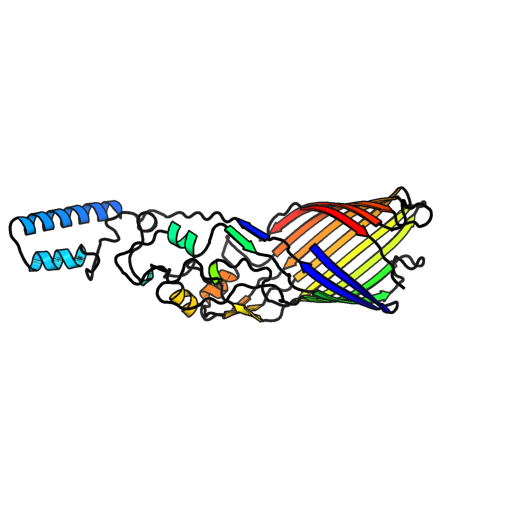ARG A 1 318 ? 7.303 -8.388 8.408 1.00 97.38 318 ARG A O 1
ATOM 2550 N N . SER A 1 319 ? 5.369 -8.447 9.556 1.00 97.19 319 SER A N 1
ATOM 2551 C CA . SER A 1 319 ? 5.646 -7.305 10.421 1.00 97.19 319 SER A CA 1
ATOM 2552 C C . SER A 1 319 ? 5.286 -7.630 11.865 1.00 97.19 319 SER A C 1
ATOM 2554 O O . SER A 1 319 ? 4.258 -8.254 12.126 1.00 97.19 319 SER A O 1
ATOM 2556 N N . ILE A 1 320 ? 6.147 -7.232 12.796 1.00 97.44 320 ILE A N 1
ATOM 2557 C CA . ILE A 1 320 ? 5.902 -7.267 14.236 1.00 97.44 320 ILE A CA 1
ATOM 2558 C C . ILE A 1 320 ? 6.235 -5.882 14.771 1.00 97.44 320 ILE A C 1
ATOM 2560 O O . ILE A 1 320 ? 7.337 -5.381 14.537 1.00 97.44 320 ILE A O 1
ATOM 2564 N N . LYS A 1 321 ? 5.295 -5.275 15.490 1.00 97.31 321 LYS A N 1
ATOM 2565 C CA . LYS A 1 321 ? 5.441 -3.938 16.073 1.00 97.31 321 LYS A CA 1
ATOM 2566 C C . LYS A 1 321 ? 5.118 -3.974 17.564 1.00 97.31 321 LYS A C 1
ATOM 2568 O O . LYS A 1 321 ? 4.246 -4.735 17.985 1.00 97.31 321 LYS A O 1
ATOM 2573 N N . GLN A 1 322 ? 5.788 -3.134 18.341 1.00 97.56 322 GLN A N 1
ATOM 2574 C CA . GLN A 1 322 ? 5.400 -2.790 19.709 1.00 97.56 322 GLN A CA 1
ATOM 2575 C C . GLN A 1 322 ? 4.949 -1.342 19.754 1.00 97.56 322 GLN A C 1
ATOM 2577 O O . GLN A 1 322 ? 5.449 -0.516 18.997 1.00 97.56 322 GLN A O 1
ATOM 2582 N N . PHE A 1 323 ? 4.017 -1.038 20.643 1.00 96.88 323 PHE A N 1
ATOM 2583 C CA . PHE A 1 323 ? 3.502 0.311 20.792 1.00 96.88 323 PHE A CA 1
ATOM 2584 C C . PHE A 1 323 ? 3.197 0.631 22.249 1.00 96.88 323 PHE A C 1
ATOM 2586 O O . PHE A 1 323 ? 2.910 -0.263 23.048 1.00 96.88 323 PHE A O 1
ATOM 2593 N N . ALA A 1 324 ? 3.234 1.919 22.565 1.00 97.69 324 ALA A N 1
ATOM 2594 C CA . ALA A 1 324 ? 2.843 2.460 23.854 1.00 97.69 324 ALA A CA 1
ATOM 2595 C C . ALA A 1 324 ? 2.066 3.765 23.662 1.00 97.69 324 ALA A C 1
ATOM 2597 O O . ALA A 1 324 ? 2.310 4.515 22.717 1.00 97.69 324 ALA A O 1
ATOM 2598 N N . GLU A 1 325 ? 1.126 4.029 24.561 1.00 97.69 325 GLU A N 1
ATOM 2599 C CA . GLU A 1 325 ? 0.257 5.201 24.518 1.00 97.69 325 GLU A CA 1
ATOM 2600 C C . GLU A 1 325 ? -0.039 5.694 25.933 1.00 97.69 325 GLU A C 1
ATOM 2602 O O . GLU A 1 325 ? -0.259 4.902 26.851 1.00 97.69 325 GLU A O 1
ATOM 2607 N N . ILE A 1 326 ? -0.081 7.011 26.094 1.00 97.38 326 ILE A N 1
ATOM 2608 C CA . ILE A 1 326 ? -0.573 7.698 27.285 1.00 97.38 326 ILE A CA 1
ATOM 2609 C C . ILE A 1 326 ? -1.887 8.370 26.903 1.00 97.38 326 ILE A C 1
ATOM 2611 O O . ILE A 1 326 ? -1.973 9.035 25.869 1.00 97.38 326 ILE A O 1
ATOM 2615 N N . THR A 1 327 ? -2.914 8.196 27.730 1.00 96.81 327 THR A N 1
ATOM 2616 C CA . THR A 1 327 ? -4.211 8.848 27.549 1.00 96.81 327 THR A CA 1
ATOM 2617 C C . THR A 1 327 ? -4.538 9.725 28.745 1.00 96.81 327 THR A C 1
ATOM 2619 O O . THR A 1 327 ? -4.501 9.267 29.887 1.00 96.81 327 THR A O 1
ATOM 2622 N N . PHE A 1 328 ? -4.906 10.968 28.460 1.00 96.31 328 PHE A N 1
ATOM 2623 C CA . PHE A 1 328 ? -5.577 11.867 29.382 1.00 96.31 328 PHE A CA 1
ATOM 2624 C C . PHE A 1 328 ? -7.090 11.788 29.170 1.00 96.31 328 PHE A C 1
ATOM 2626 O O . PHE A 1 328 ? -7.576 11.890 28.040 1.00 96.31 328 PHE A O 1
ATOM 2633 N N . HIS A 1 329 ? -7.824 11.615 30.261 1.00 94.00 329 HIS A N 1
ATOM 2634 C CA . HIS A 1 329 ? -9.262 11.413 30.289 1.00 94.00 329 HIS A CA 1
ATOM 2635 C C . HIS A 1 329 ? -9.960 12.647 30.869 1.00 94.00 329 HIS A C 1
ATOM 2637 O O . HIS A 1 329 ? -9.694 13.051 31.995 1.00 94.00 329 HIS A O 1
ATOM 2643 N N . ASN A 1 330 ? -10.896 13.215 30.107 1.00 92.75 330 ASN A N 1
ATOM 2644 C CA . ASN A 1 330 ? -11.827 14.249 30.552 1.00 92.75 330 ASN A CA 1
ATOM 2645 C C . ASN A 1 330 ? -13.268 13.789 30.289 1.00 92.75 330 ASN A C 1
ATOM 2647 O O . ASN A 1 330 ? -14.033 14.437 29.576 1.00 92.75 330 ASN A O 1
ATOM 2651 N N . VAL A 1 331 ? -13.617 12.608 30.801 1.00 89.00 331 VAL A N 1
ATOM 2652 C CA . VAL A 1 331 ? -14.902 11.943 30.514 1.00 89.00 331 VAL A CA 1
ATOM 2653 C C . VAL A 1 331 ? -15.803 11.808 31.740 1.00 89.00 331 VAL A C 1
ATOM 2655 O O . VAL A 1 331 ? -17.014 11.700 31.583 1.00 89.00 331 VAL A O 1
ATOM 2658 N N . ASN A 1 332 ? -15.247 11.869 32.956 1.00 86.25 332 ASN A N 1
ATOM 2659 C CA . ASN A 1 332 ? -16.024 11.746 34.188 1.00 86.25 332 ASN A CA 1
ATOM 2660 C C . ASN A 1 332 ? -16.919 12.993 34.391 1.00 86.25 332 ASN A C 1
ATOM 2662 O O . ASN A 1 332 ? -16.383 14.084 34.607 1.00 86.25 332 ASN A O 1
ATOM 2666 N N . PRO A 1 333 ? -18.263 12.869 34.382 1.00 83.31 333 PRO A N 1
ATOM 2667 C CA . PRO A 1 333 ? -19.173 14.016 34.444 1.00 83.31 333 PRO A CA 1
ATOM 2668 C C . PRO A 1 333 ? -19.005 14.897 35.687 1.00 83.31 333 PRO A C 1
ATOM 2670 O O . PRO A 1 333 ? -19.296 16.088 35.626 1.00 83.31 333 PRO A O 1
ATOM 2673 N N . LEU A 1 334 ? -18.523 14.326 36.796 1.00 86.81 334 LEU A N 1
ATOM 2674 C CA . LEU A 1 334 ? -18.351 15.023 38.074 1.00 86.81 334 LEU A CA 1
ATOM 2675 C C . LEU A 1 334 ? -17.002 15.746 38.195 1.00 86.81 334 LEU A C 1
ATOM 2677 O O . LEU A 1 334 ? -16.838 16.584 39.077 1.00 86.81 334 LEU A O 1
ATOM 2681 N N . LYS A 1 335 ? -16.025 15.402 37.347 1.00 85.44 335 LYS A N 1
ATOM 2682 C CA . LYS A 1 335 ? -14.639 15.905 37.422 1.00 85.44 335 LYS A CA 1
ATOM 2683 C C . LYS A 1 335 ? -14.172 16.594 36.138 1.00 85.44 335 LYS A C 1
ATOM 2685 O O . LYS A 1 335 ? -13.065 17.128 36.110 1.00 85.44 335 LYS A O 1
ATOM 2690 N N . ARG A 1 336 ? -14.984 16.563 35.077 1.00 88.50 336 ARG A N 1
ATOM 2691 C CA . ARG A 1 336 ? -14.607 17.073 33.757 1.00 88.50 336 ARG A CA 1
ATOM 2692 C C . ARG A 1 336 ? -14.460 18.591 33.733 1.00 88.50 336 ARG A C 1
ATOM 2694 O O . ARG A 1 336 ? -15.207 19.334 34.364 1.00 88.50 336 ARG A O 1
ATOM 2701 N N . ILE A 1 337 ? -13.526 19.036 32.910 1.00 87.56 337 ILE A N 1
ATOM 2702 C CA . ILE A 1 337 ? -13.315 20.425 32.535 1.00 87.56 337 ILE A CA 1
ATOM 2703 C C . ILE A 1 337 ? -14.184 20.715 31.311 1.00 87.56 337 ILE A C 1
ATOM 2705 O O . ILE A 1 337 ? -14.021 20.092 30.261 1.00 87.56 337 ILE A O 1
ATOM 2709 N N . GLY A 1 338 ? -15.092 21.679 31.446 1.00 88.62 338 GLY A N 1
ATOM 2710 C CA . GLY A 1 338 ? -15.977 22.106 30.366 1.00 88.62 338 GLY A CA 1
ATOM 2711 C C . GLY A 1 338 ? -17.168 21.167 30.102 1.00 88.62 338 GLY A C 1
ATOM 2712 O O . GLY A 1 338 ? -17.334 20.136 30.757 1.00 88.62 338 GLY A O 1
ATOM 2713 N N . PRO A 1 339 ? -18.046 21.548 29.156 1.00 86.94 339 PRO A N 1
ATOM 2714 C CA . PRO A 1 339 ? -19.304 20.841 28.912 1.00 86.94 339 PRO A CA 1
ATOM 2715 C C . PRO A 1 339 ? -19.149 19.569 28.065 1.00 86.94 339 PRO A C 1
ATOM 2717 O O . PRO A 1 339 ? -20.001 18.684 28.140 1.00 86.94 339 PRO A O 1
ATOM 2720 N N . ILE A 1 340 ? -18.079 19.471 27.271 1.00 88.12 340 ILE A N 1
ATOM 2721 C CA . ILE A 1 340 ? -17.890 18.410 26.280 1.00 88.12 340 ILE A CA 1
ATOM 2722 C C . ILE A 1 340 ? -16.860 17.392 26.800 1.00 88.12 340 ILE A C 1
ATOM 2724 O O . ILE A 1 340 ? -15.717 17.775 27.063 1.00 88.12 340 ILE A O 1
ATOM 2728 N N . PRO A 1 341 ? -17.222 16.105 26.944 1.00 91.00 341 PRO A N 1
ATOM 2729 C CA . PRO A 1 341 ? -16.275 15.063 27.326 1.00 91.00 341 PRO A CA 1
ATOM 2730 C C . PRO A 1 341 ? -15.281 14.758 26.195 1.00 91.00 341 PRO A C 1
ATOM 2732 O O . PRO A 1 341 ? -15.661 14.643 25.025 1.00 91.00 341 PRO A O 1
ATOM 2735 N N . PHE A 1 342 ? -14.006 14.592 26.549 1.00 92.19 342 PHE A N 1
ATOM 2736 C CA . PHE A 1 342 ? -12.945 14.305 25.583 1.00 92.19 342 PHE A CA 1
ATOM 2737 C C . PHE A 1 342 ? -11.826 13.428 26.155 1.00 92.19 342 PHE A C 1
ATOM 2739 O O . PHE A 1 342 ? -11.671 13.282 27.367 1.00 92.19 342 PHE A O 1
ATOM 2746 N N . GLU A 1 343 ? -11.005 12.878 25.266 1.00 94.75 343 GLU A N 1
ATOM 2747 C CA . GLU A 1 343 ? -9.728 12.248 25.586 1.00 94.75 343 GLU A CA 1
ATOM 2748 C C . GLU A 1 343 ? -8.620 12.790 24.692 1.00 94.75 343 GLU A C 1
ATOM 2750 O O . GLU A 1 343 ? -8.826 13.028 23.501 1.00 94.75 343 GLU A O 1
ATOM 2755 N N . ILE A 1 344 ? -7.428 12.927 25.265 1.00 95.81 344 ILE A N 1
ATOM 2756 C CA . ILE A 1 344 ? -6.206 13.238 24.528 1.00 95.81 344 ILE A CA 1
ATOM 2757 C C . ILE A 1 344 ? -5.287 12.029 24.624 1.00 95.81 344 ILE A C 1
ATOM 2759 O O . ILE A 1 344 ? -4.971 11.578 25.724 1.00 95.81 344 ILE A O 1
ATOM 2763 N N . ARG A 1 345 ? -4.845 11.509 23.482 1.00 96.00 345 ARG A N 1
ATOM 2764 C CA . ARG A 1 345 ? -3.974 10.335 23.398 1.00 96.00 345 ARG A CA 1
ATOM 2765 C C . ARG A 1 345 ? -2.690 10.700 22.678 1.00 96.00 345 ARG A C 1
ATOM 2767 O O . ARG A 1 345 ? -2.732 11.308 21.612 1.00 96.00 345 ARG A O 1
ATOM 2774 N N . GLY A 1 346 ? -1.560 10.317 23.252 1.00 97.31 346 GLY A N 1
ATOM 2775 C CA . GLY A 1 346 ? -0.250 10.422 22.623 1.00 97.31 346 GLY A CA 1
ATOM 2776 C C . GLY A 1 346 ? 0.436 9.069 22.661 1.00 97.31 346 GLY A C 1
ATOM 2777 O O . GLY A 1 346 ? 0.487 8.439 23.717 1.00 97.31 346 GLY A O 1
ATOM 2778 N N . GLY A 1 347 ? 0.964 8.614 21.531 1.00 97.12 347 GLY A N 1
ATOM 2779 C CA . GLY A 1 347 ? 1.576 7.295 21.453 1.00 97.12 347 GLY A CA 1
ATOM 2780 C C . GLY A 1 347 ? 2.654 7.182 20.394 1.00 97.12 347 GLY A C 1
ATOM 2781 O O . GLY A 1 347 ? 2.834 8.061 19.548 1.00 97.12 347 GLY A O 1
ATOM 2782 N N . TYR A 1 348 ? 3.390 6.081 20.472 1.00 97.00 348 TYR A N 1
ATOM 2783 C CA . TYR A 1 348 ? 4.395 5.709 19.491 1.00 97.00 348 TYR A CA 1
ATOM 2784 C C . TYR A 1 348 ? 4.380 4.201 19.238 1.00 97.00 348 TYR A C 1
ATOM 2786 O O . TYR A 1 348 ? 3.945 3.406 20.074 1.00 97.00 348 TYR A O 1
ATOM 2794 N N . SER A 1 349 ? 4.879 3.804 18.071 1.00 96.56 349 SER A N 1
ATOM 2795 C CA . SER A 1 349 ? 5.063 2.416 17.664 1.00 96.56 349 SER A CA 1
ATOM 2796 C C . SER A 1 349 ? 6.445 2.236 17.051 1.00 96.56 349 SER A C 1
ATOM 2798 O O . SER A 1 349 ? 6.883 3.035 16.224 1.00 96.56 349 SER A O 1
ATOM 2800 N N . VAL A 1 350 ? 7.100 1.140 17.423 1.00 97.06 350 VAL A N 1
ATOM 2801 C CA . VAL A 1 350 ? 8.418 0.729 16.932 1.00 97.06 350 VAL A CA 1
ATOM 2802 C C . VAL A 1 350 ? 8.323 -0.628 16.222 1.00 97.06 350 VAL A C 1
ATOM 2804 O O . VAL A 1 350 ? 7.601 -1.519 16.687 1.00 97.06 350 VAL A O 1
ATOM 2807 N N . PRO A 1 351 ? 9.037 -0.826 15.102 1.00 96.62 351 PRO A N 1
ATOM 2808 C CA . PRO A 1 351 ? 9.108 -2.118 14.438 1.00 96.62 351 PRO A CA 1
ATOM 2809 C C . PRO A 1 351 ? 10.122 -3.020 15.157 1.00 96.62 351 PRO A C 1
ATOM 2811 O O . PRO A 1 351 ? 11.267 -2.634 15.363 1.00 96.62 351 PRO A O 1
ATOM 2814 N N . LEU A 1 352 ? 9.714 -4.239 15.514 1.00 95.44 352 LEU A N 1
ATOM 2815 C CA . LEU A 1 352 ? 10.623 -5.284 16.007 1.00 95.44 352 LEU A CA 1
ATOM 2816 C C . LEU A 1 352 ? 11.137 -6.178 14.876 1.00 95.44 352 LEU A C 1
ATOM 2818 O O . LEU A 1 352 ? 12.259 -6.671 14.917 1.00 95.44 352 LEU A O 1
ATOM 2822 N N . LEU A 1 353 ? 10.290 -6.422 13.876 1.00 96.00 353 LEU A N 1
ATOM 2823 C CA . LEU A 1 353 ? 10.624 -7.204 12.694 1.00 96.00 353 LEU A CA 1
ATOM 2824 C C . LEU A 1 353 ? 9.827 -6.671 11.511 1.00 96.00 353 LEU A C 1
ATOM 2826 O O . LEU A 1 353 ? 8.607 -6.560 11.596 1.00 96.00 353 LEU A O 1
ATOM 2830 N N . SER A 1 354 ? 10.503 -6.438 10.391 1.00 95.50 354 SER A N 1
ATOM 2831 C CA . SER A 1 354 ? 9.877 -6.078 9.120 1.00 95.50 354 SER A CA 1
ATOM 2832 C C . SER A 1 354 ? 10.557 -6.861 8.007 1.00 95.50 354 SER A C 1
ATOM 2834 O O . SER A 1 354 ? 11.768 -6.766 7.827 1.00 95.50 354 SER A O 1
ATOM 2836 N N . ARG A 1 355 ? 9.791 -7.668 7.272 1.00 94.94 355 ARG A N 1
ATOM 2837 C CA . ARG A 1 355 ? 10.274 -8.425 6.113 1.00 94.94 355 ARG A CA 1
ATOM 2838 C C . ARG A 1 355 ? 9.388 -8.141 4.908 1.00 94.94 355 ARG A C 1
ATOM 2840 O O . ARG A 1 355 ? 8.172 -8.322 4.991 1.00 94.94 355 ARG A O 1
ATOM 2847 N N . ASN A 1 356 ? 10.032 -7.728 3.814 1.00 93.38 356 ASN A N 1
ATOM 2848 C CA . ASN A 1 356 ? 9.419 -7.297 2.550 1.00 93.38 356 ASN A CA 1
ATOM 2849 C C . ASN A 1 356 ? 8.327 -6.223 2.735 1.00 93.38 356 ASN A C 1
ATOM 2851 O O . ASN A 1 356 ? 7.305 -6.205 2.056 1.00 93.38 356 ASN A O 1
ATOM 2855 N N . THR A 1 357 ? 8.529 -5.352 3.715 1.00 92.06 357 THR A N 1
ATOM 2856 C CA . THR A 1 357 ? 7.673 -4.207 4.017 1.00 92.06 357 THR A CA 1
ATOM 2857 C C . THR A 1 357 ? 8.537 -3.128 4.647 1.00 92.06 357 THR A C 1
ATOM 2859 O O . THR A 1 357 ? 9.631 -3.420 5.139 1.00 92.06 357 THR A O 1
ATOM 2862 N N . PHE A 1 358 ? 8.047 -1.893 4.665 1.00 86.94 358 PHE A N 1
ATOM 2863 C CA . PHE A 1 358 ? 8.742 -0.794 5.318 1.00 86.94 358 PHE A CA 1
ATOM 2864 C C . PHE A 1 358 ? 8.884 -1.037 6.824 1.00 86.94 358 PHE A C 1
ATOM 2866 O O . PHE A 1 358 ? 7.933 -1.438 7.500 1.00 86.94 358 PHE A O 1
ATOM 2873 N N . SER A 1 359 ? 10.091 -0.791 7.334 1.00 90.44 359 SER A N 1
ATOM 2874 C CA . SER A 1 359 ? 10.347 -0.702 8.767 1.00 90.44 359 SER A CA 1
ATOM 2875 C C . SER A 1 359 ? 9.989 0.702 9.225 1.00 90.44 359 SER A C 1
ATOM 2877 O O . SER A 1 359 ? 10.696 1.659 8.925 1.00 90.44 359 SER A O 1
ATOM 2879 N N . GLU A 1 360 ? 8.855 0.823 9.899 1.00 86.88 360 GLU A N 1
ATOM 2880 C CA . GLU A 1 360 ? 8.225 2.109 10.172 1.00 86.88 360 GLU A CA 1
ATOM 2881 C C . GLU A 1 360 ? 8.206 2.399 11.673 1.00 86.88 360 GLU A C 1
ATOM 2883 O O . GLU A 1 360 ? 7.628 1.634 12.451 1.00 86.88 360 GLU A O 1
ATOM 2888 N N . PHE A 1 361 ? 8.809 3.524 12.054 1.00 93.12 361 PHE A N 1
ATOM 2889 C CA . PHE A 1 361 ? 8.530 4.206 13.312 1.00 93.12 361 PHE A CA 1
ATOM 2890 C C . PHE A 1 361 ? 7.351 5.155 13.101 1.00 93.12 361 PHE A C 1
ATOM 2892 O O . PHE A 1 361 ? 7.345 5.915 12.134 1.00 93.12 361 PHE A O 1
ATOM 2899 N N . SER A 1 362 ? 6.384 5.147 14.013 1.00 91.31 362 SER A N 1
ATOM 2900 C CA . SER A 1 362 ? 5.256 6.077 13.961 1.00 91.31 362 SER A CA 1
ATOM 2901 C C . SER A 1 362 ? 5.006 6.691 15.328 1.00 91.31 362 SER A C 1
ATOM 2903 O O . SER A 1 362 ? 5.039 5.990 16.337 1.00 91.31 362 SER A O 1
ATOM 2905 N N . ALA A 1 363 ? 4.673 7.974 15.353 1.00 94.88 363 ALA A N 1
ATOM 2906 C CA . ALA A 1 363 ? 4.170 8.668 16.529 1.00 94.88 363 ALA A CA 1
ATOM 2907 C C . ALA A 1 363 ? 2.853 9.352 16.168 1.00 94.88 363 ALA A C 1
ATOM 2909 O O . ALA A 1 363 ? 2.670 9.782 15.028 1.00 94.88 363 ALA A O 1
ATOM 2910 N N . TRP A 1 364 ? 1.929 9.429 17.118 1.00 93.06 364 TRP A N 1
ATOM 2911 C CA . TRP A 1 364 ? 0.630 10.052 16.894 1.00 93.06 364 TRP A CA 1
ATOM 2912 C C . TRP A 1 364 ? 0.162 10.845 18.102 1.00 93.06 364 TRP A C 1
ATOM 2914 O O . TRP A 1 364 ? 0.537 10.589 19.248 1.00 93.06 364 TRP A O 1
ATOM 2924 N N . PHE A 1 365 ? -0.724 11.786 17.799 1.00 93.62 365 PHE A N 1
ATOM 2925 C CA . PHE A 1 365 ? -1.527 12.524 18.752 1.00 93.62 365 PHE A CA 1
ATOM 2926 C C . PHE A 1 365 ? -2.983 12.464 18.287 1.00 93.62 365 PHE A C 1
ATOM 2928 O O . PHE A 1 365 ? -3.262 12.659 17.103 1.00 93.62 365 PHE A O 1
ATOM 2935 N N . GLN A 1 366 ? -3.908 12.170 19.196 1.00 91.88 366 GLN A N 1
ATOM 2936 C CA . GLN A 1 366 ? -5.326 12.022 18.888 1.00 91.88 366 GLN A CA 1
ATOM 2937 C C . GLN A 1 366 ? -6.176 12.758 19.923 1.00 91.88 366 GLN A C 1
ATOM 2939 O O . GLN A 1 366 ? -5.988 12.587 21.126 1.00 91.88 366 GLN A O 1
ATOM 2944 N N . LEU A 1 367 ? -7.151 13.527 19.440 1.00 90.25 367 LEU A N 1
ATOM 2945 C CA . LEU A 1 367 ? -8.247 14.070 20.235 1.00 90.25 367 LEU A CA 1
ATOM 2946 C C . LEU A 1 367 ? -9.511 13.264 19.917 1.00 90.25 367 LEU A C 1
ATOM 2948 O O . LEU A 1 367 ? -9.891 13.148 18.753 1.00 90.25 367 LEU A O 1
ATOM 2952 N N . VAL A 1 368 ? -10.148 12.708 20.943 1.00 88.88 368 VAL A N 1
ATOM 2953 C CA . VAL A 1 368 ? -11.442 12.022 20.835 1.00 88.88 368 VAL A CA 1
ATOM 2954 C C . VAL A 1 368 ? -12.467 12.842 21.596 1.00 88.88 368 VAL A C 1
ATOM 2956 O O . VAL A 1 368 ? -12.248 13.160 22.760 1.00 88.88 368 VAL A O 1
ATOM 2959 N N . VAL A 1 369 ? -13.575 13.189 20.952 1.00 86.69 369 VAL A N 1
ATOM 2960 C CA . VAL A 1 369 ? -14.658 13.980 21.543 1.00 86.69 369 VAL A CA 1
ATOM 2961 C C . VAL A 1 369 ? -15.933 13.151 21.499 1.00 86.69 369 VAL A C 1
ATOM 2963 O O . VAL A 1 369 ? -16.213 12.537 20.470 1.00 86.69 369 VAL A O 1
ATOM 2966 N N . TYR A 1 370 ? -16.701 13.136 22.589 1.00 82.88 370 TYR A N 1
ATOM 2967 C CA . TYR A 1 370 ? -17.982 12.430 22.632 1.00 82.88 370 TYR A CA 1
ATOM 2968 C C . TYR A 1 370 ? -19.131 13.439 22.612 1.00 82.88 370 TYR A C 1
ATOM 2970 O O . TYR A 1 370 ? -19.247 14.286 23.498 1.00 82.88 370 TYR A O 1
ATOM 2978 N N . ALA A 1 371 ? -19.979 13.334 21.593 1.00 77.19 371 ALA A N 1
ATOM 2979 C CA . ALA A 1 371 ? -21.222 14.081 21.475 1.00 77.19 371 ALA A CA 1
ATOM 2980 C C . ALA A 1 371 ? -22.390 13.090 21.498 1.00 77.19 371 ALA A C 1
ATOM 2982 O O . ALA A 1 371 ? -22.335 12.055 20.837 1.00 77.19 371 ALA A O 1
ATOM 2983 N N . GLN A 1 372 ? -23.425 13.401 22.276 1.00 66.44 372 GLN A N 1
ATOM 2984 C CA . GLN A 1 372 ? -24.674 12.649 22.303 1.00 66.44 372 GLN A CA 1
ATOM 2985 C C . GLN A 1 372 ? -25.787 13.593 21.853 1.00 66.44 372 GLN A C 1
ATOM 2987 O O . GLN A 1 372 ? -26.007 14.630 22.479 1.00 66.44 372 GLN A O 1
ATOM 2992 N N . GLU A 1 373 ? -26.448 13.238 20.758 1.00 51.25 373 GLU A N 1
ATOM 2993 C CA . GLU A 1 373 ? -27.630 13.920 20.233 1.00 51.25 373 GLU A CA 1
ATOM 2994 C C . GLU A 1 373 ? -28.831 12.985 20.449 1.00 51.25 373 GLU A C 1
ATOM 2996 O O . GLU A 1 373 ? -28.683 11.766 20.308 1.00 51.25 373 GLU A O 1
ATOM 3001 N N . TRP A 1 374 ? -29.957 13.536 20.910 1.00 42.19 374 TRP A N 1
ATOM 3002 C CA . TRP A 1 374 ? -31.134 12.792 21.381 1.00 42.19 374 TRP A CA 1
ATOM 3003 C C . TRP A 1 374 ? -32.244 12.801 20.341 1.00 42.19 374 TRP A C 1
ATOM 3005 O O . TRP A 1 374 ? -32.486 13.894 19.779 1.00 42.19 374 TRP A O 1
#